Protein AF-B3VCC2-F1 (afdb_monomer)

InterPro domains:
  IPR005797 Cytochrome b/b6, N-terminal domain [PF00033] (3-149)
  IPR005797 Cytochrome b/b6, N-terminal domain [PS51002] (1-155)
  IPR005798 Cytochrome b/b6, C-terminal [PF00032] (206-227)
  IPR005798 Cytochrome b/b6, C-terminal [PS51003] (158-227)
  IPR016174 Di-haem cytochrome, transmembrane [SSF81342] (4-208)
  IPR027387 Cytochrome b/b6-like domain superfamily [G3DSA:1.20.810.10] (1-227)
  IPR036150 Cytochrome b/b6, C-terminal domain superfamily [SSF81648] (209-227)
  IPR048259 Cytochrome b/b6, N-terminal domain, eukaryotic/bacterial [cd00284] (2-152)

Solvent-accessible surface area (backbone atoms only — not comparable to full-atom values): 12668 Å² total; per-residue (Å²): 117,52,64,93,46,29,37,59,52,50,52,43,32,50,73,74,39,88,64,23,46,54,55,51,28,46,53,58,50,45,52,53,53,50,49,55,52,48,51,55,52,50,51,49,30,63,74,52,48,52,46,43,87,88,28,45,67,35,40,52,43,49,53,53,44,50,54,50,50,52,55,29,51,54,34,50,54,35,55,48,34,8,34,49,18,46,55,48,48,50,57,62,48,50,58,46,40,71,41,81,100,48,7,62,63,51,32,34,59,65,20,65,42,97,51,84,44,47,60,23,54,41,51,31,52,55,47,35,64,48,42,59,57,53,42,53,55,47,49,53,52,31,53,50,46,38,68,75,68,50,82,80,50,94,83,67,68,80,77,87,51,74,87,72,56,76,61,57,73,64,62,50,52,52,52,50,51,52,53,47,52,55,51,47,52,57,50,46,44,37,46,77,76,42,58,60,76,83,60,61,77,59,46,77,37,73,51,47,97,90,56,81,68,95,78,80,67,74,59,72,91,44,41,86,80,71,107

Organism: Thauera selenatis (NCBI:txid33058)

Radius of gyration: 20.71 Å; Cα contacts (8 Å, |Δi|>4): 203; chains: 1; bounding box: 45×49×60 Å

Secondary structure (DSSP, 8-state):
--HHHHHHHHHHHHHTSTTHHHHHHHHHHHHHHHHHHHHHHHHHHHHTTTTSTT-HHHHHHHHHHHHHHHHHHHHHHHTT-BHHHHHHHHHHHHHHHTSTTTHHHHHHHHHTSSSSSHHHHHHHHHHHHHHHHHHHHHHHHHHHHHHHH----TT-PPP-SGGG---IIIIIHHHHHHHHHHHHHHHHHHHHT-TTTTS-GGGGSBP-TT---TT----TTTHHHH-

Foldseek 3Di:
DFLVCQQVVLVCLCPPNDCSLLVVLCVLLVLVLVLVVLVVVVVVCVLQVCCDPPCVQLVVLSVVLVVLSVLLVLLVLLRNQFALNFVSCQVVLQVQLPDPPCSCVSSCVCCVHDGNGGVNNVVSVVSSVVSVVVSVVSVVVSVVSCVVRDDADNVRDDDPDPVVDDDCPPVVVVVVVVVVVVSVVVSVCCSPPNSCVQDDPRSNHHHDPVDRDPDRDDGPSCVVVVD

Sequence (227 aa):
RTSDLAFASVEHIMRDVNYGWLIRYMHANGASMFFIAVYIHMLRGLYYGSYKAPREVLWLLGCVIYLLMMATAFMGYVLPWGQMSFHGAVVITNLFGALPLVGESITTWLWGGFAVDNPTLNRFFSLHYLLPFMIAGVVILHIWALHVVGQNNPTGVDPKSKADTVPFTPYATVKDGFAMSVFLILFAFFVFYMPNALGHADNYIEANPLVTPSHIVPEWYFLPFYA

Structure (mmCIF, N/CA/C/O backbone):
data_AF-B3VCC2-F1
#
_entry.id   AF-B3VCC2-F1
#
loop_
_atom_site.group_PDB
_atom_site.id
_atom_site.type_symbol
_atom_site.label_atom_id
_atom_site.label_alt_id
_atom_site.label_comp_id
_atom_site.label_asym_id
_atom_site.label_entity_id
_atom_site.label_seq_id
_atom_site.pdbx_PDB_ins_code
_atom_site.Cartn_x
_atom_site.Cartn_y
_atom_site.Cartn_z
_atom_site.occupancy
_atom_site.B_iso_or_equiv
_atom_site.auth_seq_id
_atom_site.auth_comp_id
_atom_site.auth_asym_id
_atom_site.auth_atom_id
_atom_site.pdbx_PDB_model_num
ATOM 1 N N . ARG A 1 1 ? 20.521 -2.446 -7.379 1.00 56.09 1 ARG A N 1
ATOM 2 C CA . ARG A 1 1 ? 20.053 -3.307 -8.493 1.00 56.09 1 ARG A CA 1
ATOM 3 C C . ARG A 1 1 ? 20.055 -2.446 -9.747 1.00 56.09 1 ARG A C 1
ATOM 5 O O . ARG A 1 1 ? 19.717 -1.279 -9.599 1.00 56.09 1 ARG A O 1
ATOM 12 N N . THR A 1 2 ? 20.500 -2.964 -10.892 1.00 84.94 2 THR A N 1
ATOM 13 C CA . THR A 1 2 ? 20.447 -2.242 -12.175 1.00 84.94 2 THR A CA 1
ATOM 14 C C . THR A 1 2 ? 19.134 -2.539 -12.903 1.00 84.94 2 THR A C 1
ATOM 16 O O . THR A 1 2 ? 18.568 -3.614 -12.692 1.00 84.94 2 THR A O 1
ATOM 19 N N . SER A 1 3 ? 18.653 -1.615 -13.737 1.00 83.12 3 SER A N 1
ATOM 20 C CA . SER A 1 3 ? 17.485 -1.814 -14.614 1.00 83.12 3 SER A CA 1
ATOM 21 C C . SER A 1 3 ? 17.626 -3.065 -15.490 1.00 83.12 3 SER A C 1
ATOM 23 O O . SER A 1 3 ? 16.696 -3.863 -15.544 1.00 83.12 3 SER A O 1
ATOM 25 N N . ASP A 1 4 ? 18.819 -3.313 -16.043 1.00 88.56 4 ASP A N 1
ATOM 26 C CA . ASP A 1 4 ? 19.118 -4.467 -16.914 1.00 88.56 4 ASP A CA 1
ATOM 27 C C . ASP A 1 4 ? 18.951 -5.840 -16.239 1.00 88.56 4 ASP A C 1
ATOM 29 O O . ASP A 1 4 ? 18.824 -6.861 -16.907 1.00 88.56 4 ASP A O 1
ATOM 33 N N . LEU A 1 5 ? 18.992 -5.893 -14.903 1.00 95.50 5 LEU A N 1
ATOM 34 C CA . LEU A 1 5 ? 18.932 -7.144 -14.140 1.00 95.50 5 LEU A CA 1
ATOM 35 C C . LEU A 1 5 ? 17.645 -7.285 -13.328 1.00 95.50 5 LEU A C 1
ATOM 37 O O . LEU A 1 5 ? 17.408 -8.343 -12.747 1.00 95.50 5 LEU A O 1
ATOM 41 N N . ALA A 1 6 ? 16.832 -6.233 -13.228 1.00 97.38 6 ALA A N 1
ATOM 42 C CA . ALA A 1 6 ? 15.695 -6.206 -12.318 1.00 97.38 6 ALA A CA 1
ATOM 43 C C . ALA A 1 6 ? 14.670 -7.294 -12.659 1.00 97.38 6 ALA A C 1
ATOM 45 O O . ALA A 1 6 ? 14.404 -8.157 -11.815 1.00 97.38 6 ALA A O 1
ATOM 46 N N . PHE A 1 7 ? 14.197 -7.319 -13.905 1.00 98.00 7 PHE A N 1
ATOM 47 C CA . PHE A 1 7 ? 13.235 -8.309 -14.387 1.00 98.00 7 PHE A CA 1
ATOM 48 C C . PHE A 1 7 ? 13.792 -9.737 -14.298 1.00 98.00 7 PHE A C 1
ATOM 50 O O . PHE A 1 7 ? 13.200 -10.604 -13.652 1.00 98.00 7 PHE A O 1
ATOM 57 N N . ALA A 1 8 ? 14.997 -9.959 -14.834 1.00 98.19 8 ALA A N 1
ATOM 58 C CA . ALA A 1 8 ? 15.674 -11.255 -14.781 1.00 98.19 8 ALA A CA 1
ATOM 59 C C . ALA A 1 8 ? 15.870 -11.764 -13.340 1.00 98.19 8 ALA A C 1
ATOM 61 O O . ALA A 1 8 ? 15.713 -12.953 -13.073 1.00 98.19 8 ALA A O 1
ATOM 62 N N . SER A 1 9 ? 16.149 -10.875 -12.378 1.00 98.25 9 SER A N 1
ATOM 63 C CA . SER A 1 9 ? 16.288 -11.257 -10.966 1.00 98.25 9 SER A CA 1
ATOM 64 C C . SER A 1 9 ? 14.972 -11.726 -10.337 1.00 98.25 9 SER A C 1
ATOM 66 O O . SER A 1 9 ? 14.988 -12.570 -9.440 1.00 98.25 9 SER A O 1
ATOM 68 N N . VAL A 1 10 ? 13.827 -11.211 -10.797 1.00 98.50 10 VAL A N 1
ATOM 69 C CA . VAL A 1 10 ? 12.507 -11.681 -10.355 1.00 98.50 10 VAL A CA 1
ATOM 70 C C . VAL A 1 10 ? 12.199 -13.054 -10.950 1.00 98.50 10 VAL A C 1
ATOM 72 O O . VAL A 1 10 ? 11.700 -13.921 -10.234 1.00 98.50 10 VAL A O 1
ATOM 75 N N . GLU A 1 11 ? 12.562 -13.298 -12.209 1.00 98.44 11 GLU A N 1
ATOM 76 C CA . GLU A 1 11 ? 12.432 -14.626 -12.821 1.00 98.44 11 GLU A CA 1
ATOM 77 C C . GLU A 1 11 ? 13.373 -15.660 -12.181 1.00 98.44 11 GLU A C 1
ATOM 79 O O . GLU A 1 11 ? 12.969 -16.801 -11.962 1.00 98.44 11 GLU A O 1
ATOM 84 N N . HIS A 1 12 ? 14.577 -15.253 -11.771 1.00 98.56 12 HIS A N 1
ATOM 85 C CA . HIS A 1 12 ? 15.468 -16.082 -10.954 1.00 98.56 12 HIS A CA 1
ATOM 86 C C . HIS A 1 12 ? 14.815 -16.473 -9.616 1.00 98.56 12 HIS A C 1
ATOM 88 O O . HIS A 1 12 ? 14.835 -17.642 -9.234 1.00 98.56 12 HIS A O 1
ATOM 94 N N . ILE A 1 13 ? 14.155 -15.531 -8.923 1.00 98.69 13 ILE A N 1
ATOM 95 C CA . ILE A 1 13 ? 13.370 -15.849 -7.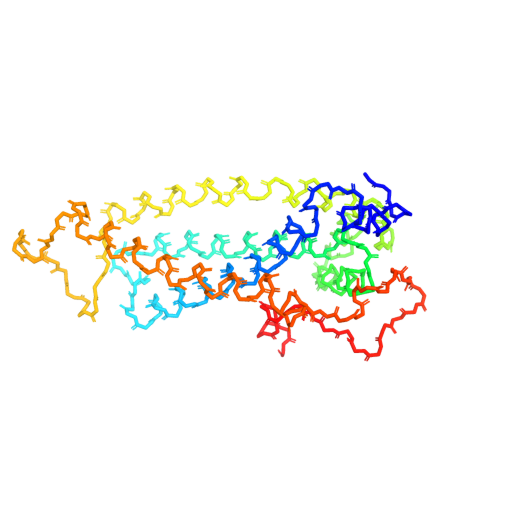715 1.00 98.69 13 ILE A CA 1
ATOM 96 C C . ILE A 1 13 ? 12.279 -16.876 -8.035 1.00 98.69 13 ILE A C 1
ATOM 98 O O . ILE A 1 13 ? 12.080 -17.816 -7.274 1.00 98.69 13 ILE A O 1
ATOM 102 N N . MET A 1 14 ? 11.575 -16.724 -9.154 1.00 98.62 14 MET A N 1
ATOM 103 C CA . MET A 1 14 ? 10.494 -17.637 -9.528 1.00 98.62 14 MET A CA 1
ATOM 104 C C . MET A 1 14 ? 10.958 -19.070 -9.798 1.00 98.62 14 MET A C 1
ATOM 106 O O . MET A 1 14 ? 10.195 -20.002 -9.540 1.00 98.62 14 MET A O 1
ATOM 110 N N . ARG A 1 15 ? 12.163 -19.245 -10.348 1.00 98.56 15 ARG A N 1
ATOM 111 C CA . ARG A 1 15 ? 12.597 -20.507 -10.969 1.00 98.56 15 ARG A CA 1
ATOM 112 C C . ARG A 1 15 ? 13.686 -21.231 -10.189 1.00 98.56 15 ARG A C 1
ATOM 114 O O . ARG A 1 15 ? 13.655 -22.456 -10.125 1.00 98.56 15 ARG A O 1
ATOM 121 N N . ASP A 1 16 ? 14.592 -20.484 -9.568 1.00 98.56 16 ASP A N 1
ATOM 122 C CA . ASP A 1 16 ? 15.846 -21.034 -9.048 1.00 98.56 16 ASP A CA 1
ATOM 123 C C . ASP A 1 16 ? 15.940 -20.951 -7.518 1.00 98.56 16 ASP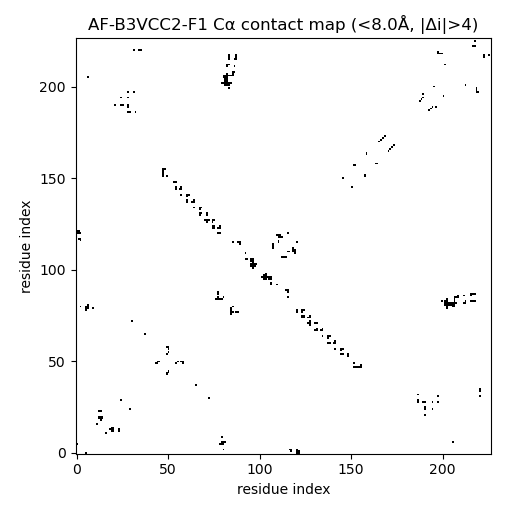 A C 1
ATOM 125 O O . ASP A 1 16 ? 16.646 -21.736 -6.884 1.00 98.56 16 ASP A O 1
ATOM 129 N N . VAL A 1 17 ? 15.220 -20.014 -6.892 1.00 98.62 17 VAL A N 1
ATOM 130 C CA . VAL A 1 17 ? 15.182 -19.886 -5.429 1.00 98.62 17 VAL A CA 1
ATOM 131 C C . VAL A 1 17 ? 14.195 -20.895 -4.841 1.00 98.62 17 VAL A C 1
ATOM 133 O O . VAL A 1 17 ? 13.038 -20.976 -5.256 1.00 98.62 17 VAL A O 1
ATOM 136 N N . ASN A 1 18 ? 14.621 -21.628 -3.808 1.00 98.62 18 ASN A N 1
ATOM 137 C CA . ASN A 1 18 ? 13.766 -22.567 -3.076 1.00 98.62 18 ASN A CA 1
ATOM 138 C C . ASN A 1 18 ? 12.496 -21.869 -2.567 1.00 98.62 18 ASN A C 1
ATOM 140 O O . ASN A 1 18 ? 12.578 -20.938 -1.767 1.00 98.62 18 ASN A O 1
ATOM 144 N N . TYR A 1 19 ? 11.327 -22.329 -3.023 1.00 98.38 19 TYR A N 1
ATOM 145 C CA . TYR A 1 19 ? 10.025 -21.706 -2.742 1.00 98.38 19 TYR A CA 1
ATOM 146 C C . TYR A 1 19 ? 9.932 -20.220 -3.132 1.00 98.38 19 TYR A C 1
ATOM 148 O O . TYR A 1 19 ? 9.073 -19.495 -2.631 1.00 98.38 19 TYR A O 1
ATOM 156 N N . GLY A 1 20 ? 10.778 -19.740 -4.045 1.00 98.75 20 GLY A N 1
ATOM 157 C CA . GLY A 1 20 ? 10.771 -18.336 -4.441 1.00 98.75 20 GLY A CA 1
ATOM 158 C C . GLY A 1 20 ? 9.483 -17.927 -5.162 1.00 98.75 20 GLY A C 1
ATOM 159 O O . GLY A 1 20 ? 8.985 -16.825 -4.927 1.00 98.75 20 GLY A O 1
ATOM 160 N N . TRP A 1 21 ? 8.853 -18.843 -5.911 1.00 98.56 21 TRP A N 1
ATOM 161 C CA . TRP A 1 21 ? 7.499 -18.647 -6.446 1.00 98.56 21 TRP A CA 1
ATOM 162 C C . TRP A 1 21 ? 6.472 -18.352 -5.345 1.00 98.56 21 TRP A C 1
ATOM 164 O O . TRP A 1 21 ? 5.644 -17.454 -5.495 1.00 98.56 21 TRP A O 1
ATOM 174 N N . LEU A 1 22 ? 6.556 -19.061 -4.215 1.00 98.69 22 LEU A N 1
ATOM 175 C CA . LEU A 1 22 ? 5.640 -18.895 -3.091 1.00 98.69 22 LEU A CA 1
ATOM 176 C C . LEU A 1 22 ? 5.870 -17.537 -2.435 1.00 98.69 22 LEU A C 1
ATOM 178 O O . LEU A 1 22 ? 4.917 -16.796 -2.223 1.00 98.69 22 LEU A O 1
ATOM 182 N N . ILE A 1 23 ? 7.130 -17.171 -2.186 1.00 98.56 23 ILE A N 1
ATOM 183 C CA . ILE A 1 23 ? 7.492 -15.873 -1.602 1.00 98.56 23 ILE A CA 1
ATOM 184 C C . ILE A 1 23 ? 6.992 -14.726 -2.489 1.00 98.56 23 ILE A C 1
ATOM 186 O O . ILE A 1 23 ? 6.348 -13.802 -1.989 1.00 98.56 23 ILE A O 1
ATOM 190 N N . ARG A 1 24 ? 7.234 -14.788 -3.807 1.00 98.69 24 ARG A N 1
ATOM 191 C CA . ARG A 1 24 ? 6.793 -13.743 -4.742 1.00 98.69 24 ARG A CA 1
ATOM 192 C C . ARG A 1 24 ? 5.271 -13.641 -4.786 1.00 98.69 24 ARG A C 1
ATOM 194 O O . ARG A 1 24 ? 4.744 -12.534 -4.684 1.00 98.69 24 ARG A O 1
ATOM 201 N N . TYR A 1 25 ? 4.556 -14.761 -4.906 1.00 98.81 25 TYR A N 1
ATOM 202 C CA . TYR A 1 25 ? 3.094 -14.730 -4.966 1.00 98.81 25 TYR A CA 1
ATOM 203 C C . TYR A 1 25 ? 2.449 -14.341 -3.641 1.00 98.81 25 TYR A C 1
ATOM 205 O O . TYR A 1 25 ? 1.458 -13.612 -3.667 1.00 98.81 25 TYR A O 1
ATOM 213 N N . MET A 1 26 ? 3.022 -14.733 -2.501 1.00 98.81 26 MET A N 1
ATOM 214 C CA . MET A 1 26 ? 2.596 -14.231 -1.195 1.00 98.81 26 MET A CA 1
ATOM 215 C C . MET A 1 26 ? 2.787 -12.719 -1.094 1.00 98.81 26 MET A C 1
ATOM 217 O O . MET A 1 26 ? 1.899 -12.037 -0.596 1.00 98.81 26 MET A O 1
ATOM 221 N N . HIS A 1 27 ? 3.903 -12.178 -1.586 1.00 98.88 27 HIS A N 1
ATOM 222 C CA . HIS A 1 27 ? 4.164 -10.740 -1.530 1.00 98.88 27 HIS A CA 1
ATOM 223 C C . HIS A 1 27 ? 3.206 -9.944 -2.433 1.00 98.88 27 HIS A C 1
ATOM 225 O O . HIS A 1 27 ? 2.568 -8.997 -1.978 1.00 98.88 27 HIS A O 1
ATOM 231 N N . ALA A 1 28 ? 3.037 -10.369 -3.689 1.00 98.62 28 ALA A N 1
ATOM 232 C CA . ALA A 1 28 ? 2.173 -9.692 -4.657 1.00 98.62 28 ALA A CA 1
ATOM 233 C C . ALA A 1 28 ? 0.681 -9.772 -4.279 1.00 98.62 28 ALA A C 1
ATOM 235 O O . ALA A 1 28 ? -0.006 -8.752 -4.202 1.00 98.62 28 ALA A O 1
ATOM 236 N N . ASN A 1 29 ? 0.173 -10.973 -3.976 1.00 98.75 29 ASN A N 1
ATOM 237 C CA . ASN A 1 29 ? -1.219 -11.129 -3.540 1.00 98.75 29 ASN A CA 1
ATOM 238 C C . ASN A 1 29 ? -1.432 -10.556 -2.133 1.00 98.75 29 ASN A C 1
ATOM 240 O O . ASN A 1 29 ? -2.517 -10.066 -1.831 1.00 98.75 29 ASN A O 1
ATOM 244 N N . GLY A 1 30 ? -0.396 -10.554 -1.290 1.00 98.75 30 GLY A N 1
ATOM 245 C CA . GLY A 1 30 ? -0.415 -9.932 0.031 1.00 98.75 30 GLY A CA 1
ATOM 246 C C . GLY A 1 30 ? -0.669 -8.431 -0.043 1.00 98.75 30 GLY A C 1
ATOM 247 O O . GLY A 1 30 ? -1.484 -7.929 0.726 1.00 98.75 30 GLY A O 1
ATOM 248 N N . ALA A 1 31 ? -0.071 -7.728 -1.012 1.00 98.75 31 ALA A N 1
ATOM 249 C CA . ALA A 1 31 ? -0.374 -6.318 -1.262 1.00 98.75 31 ALA A CA 1
ATOM 250 C C . ALA A 1 31 ? -1.863 -6.110 -1.591 1.00 98.75 31 ALA A C 1
ATOM 252 O O . ALA A 1 31 ? -2.519 -5.272 -0.975 1.00 98.75 31 ALA A O 1
ATOM 253 N N . SER A 1 32 ? -2.434 -6.937 -2.475 1.00 98.62 32 SER A N 1
ATOM 254 C CA . SER A 1 32 ? -3.872 -6.883 -2.776 1.00 98.62 32 SER A CA 1
ATOM 255 C C . SER A 1 32 ? -4.732 -7.137 -1.533 1.00 98.62 32 SER A C 1
ATOM 257 O O . SER A 1 32 ? -5.638 -6.363 -1.233 1.00 98.62 32 SER A O 1
ATOM 259 N N . MET A 1 33 ? -4.425 -8.178 -0.758 1.00 98.50 33 MET A N 1
ATOM 260 C CA . MET A 1 33 ? -5.141 -8.474 0.487 1.00 98.50 33 MET A CA 1
ATOM 261 C C . MET A 1 33 ? -5.039 -7.328 1.504 1.00 98.50 33 MET A C 1
ATOM 263 O O . MET A 1 33 ? -6.010 -7.042 2.207 1.00 98.50 33 MET A O 1
ATOM 267 N N . PHE A 1 34 ? -3.904 -6.624 1.545 1.00 98.50 34 PHE A N 1
ATOM 268 C CA . PHE A 1 34 ? -3.711 -5.455 2.400 1.00 98.50 34 PHE A CA 1
ATOM 269 C C . PHE A 1 34 ? -4.662 -4.311 2.007 1.00 98.50 34 PHE A C 1
ATOM 271 O O . PHE A 1 34 ? -5.322 -3.735 2.876 1.00 98.50 34 PHE A O 1
ATOM 278 N N . PHE A 1 35 ? -4.819 -4.028 0.709 1.00 98.75 35 PHE A N 1
ATOM 279 C CA . PHE A 1 35 ? -5.763 -3.006 0.247 1.00 98.75 35 PHE A CA 1
ATOM 280 C C . PHE A 1 35 ? -7.232 -3.412 0.411 1.00 98.75 35 PHE A C 1
ATOM 282 O O . PHE A 1 35 ? -8.051 -2.580 0.797 1.00 98.75 35 PHE A O 1
ATOM 289 N N . ILE A 1 36 ? -7.582 -4.690 0.223 1.00 98.50 36 ILE A N 1
ATOM 290 C CA . ILE A 1 36 ? -8.934 -5.182 0.551 1.00 98.50 36 ILE A CA 1
ATOM 291 C C . ILE A 1 36 ? -9.242 -4.904 2.028 1.00 98.50 36 ILE A C 1
ATOM 293 O O . ILE A 1 36 ? -10.285 -4.332 2.356 1.00 98.50 36 ILE A O 1
ATOM 297 N N . ALA A 1 37 ? -8.317 -5.266 2.921 1.00 98.56 37 ALA A N 1
ATOM 298 C CA . ALA A 1 37 ? -8.488 -5.070 4.354 1.00 98.56 37 ALA A CA 1
ATOM 299 C C . ALA A 1 37 ? -8.624 -3.585 4.723 1.00 98.56 37 ALA A C 1
ATOM 301 O O . ALA A 1 37 ? -9.526 -3.236 5.489 1.00 98.56 37 ALA A O 1
ATOM 302 N N . VAL A 1 38 ? -7.784 -2.699 4.169 1.00 98.75 38 VAL A N 1
ATOM 303 C CA . VAL A 1 38 ? -7.841 -1.264 4.497 1.00 98.75 38 VAL A CA 1
ATOM 304 C C . VAL A 1 38 ? -9.104 -0.600 3.957 1.00 98.75 38 VAL A C 1
ATOM 306 O O . VAL A 1 38 ? -9.694 0.212 4.665 1.00 98.75 38 VAL A O 1
ATOM 309 N N . TYR A 1 39 ? -9.602 -0.986 2.779 1.00 98.75 39 TYR A N 1
ATOM 310 C CA . TYR A 1 39 ? -10.865 -0.451 2.268 1.00 98.75 39 TYR A CA 1
ATOM 311 C C . TYR A 1 39 ? -12.053 -0.847 3.125 1.00 98.75 39 TYR A C 1
ATOM 313 O O . TYR A 1 39 ? -12.844 0.017 3.503 1.00 98.75 39 TYR A O 1
ATOM 321 N N . ILE A 1 40 ? -12.151 -2.121 3.512 1.00 98.62 40 ILE A N 1
ATOM 322 C CA . ILE A 1 40 ? -13.189 -2.569 4.446 1.00 98.62 40 ILE A CA 1
ATOM 323 C C . ILE A 1 40 ? -13.049 -1.823 5.781 1.00 98.62 40 ILE A C 1
ATOM 325 O O . ILE A 1 40 ? -14.042 -1.364 6.347 1.00 98.62 40 ILE A O 1
ATOM 329 N N . HIS A 1 41 ? -11.821 -1.650 6.275 1.00 98.75 41 HIS A N 1
ATOM 330 C CA . HIS A 1 41 ? -11.549 -0.944 7.525 1.00 98.75 41 HIS A CA 1
ATOM 331 C C . HIS A 1 41 ? -11.973 0.534 7.478 1.00 98.75 41 HIS A C 1
ATOM 333 O O . HIS A 1 41 ? -12.639 1.014 8.400 1.00 98.75 41 HIS A O 1
ATOM 339 N N . MET A 1 42 ? -11.643 1.243 6.397 1.00 98.69 42 MET A N 1
ATOM 340 C CA . MET A 1 42 ? -12.017 2.641 6.178 1.00 98.69 42 MET A CA 1
ATOM 341 C C . MET A 1 42 ? -13.529 2.797 6.012 1.00 98.69 42 MET A C 1
ATOM 343 O O . MET A 1 42 ? -14.125 3.639 6.680 1.00 98.69 42 MET A O 1
ATOM 347 N N . LEU A 1 43 ? -14.170 1.955 5.194 1.00 98.62 43 LEU A N 1
ATOM 348 C CA . LEU A 1 43 ? -15.623 1.968 4.997 1.00 98.62 43 LEU A CA 1
ATOM 349 C C . LEU A 1 43 ? -16.371 1.685 6.303 1.00 98.62 43 LEU A C 1
ATOM 351 O O . LEU A 1 43 ? -17.346 2.367 6.611 1.00 98.62 43 LEU A O 1
ATOM 355 N N . ARG A 1 44 ? -15.874 0.753 7.127 1.00 98.69 44 ARG A N 1
ATOM 356 C CA . ARG A 1 44 ? -16.382 0.536 8.489 1.00 98.69 44 ARG A CA 1
ATOM 357 C C . ARG A 1 44 ? -16.278 1.815 9.318 1.00 98.69 44 ARG A C 1
ATOM 359 O O . ARG A 1 44 ? -17.212 2.153 10.043 1.00 98.69 44 ARG A O 1
ATOM 366 N N . GLY A 1 45 ? -15.138 2.502 9.254 1.00 98.38 45 GLY A N 1
ATOM 367 C CA . GLY A 1 45 ? -14.907 3.757 9.967 1.00 98.38 45 GLY A CA 1
ATOM 368 C C . GLY A 1 45 ? -15.885 4.858 9.555 1.00 98.38 45 GLY A C 1
ATOM 369 O O . GLY A 1 45 ? -16.459 5.511 10.426 1.00 98.38 45 GLY A O 1
ATOM 370 N N . LEU A 1 46 ? -16.121 5.001 8.250 1.00 98.44 46 LEU A N 1
ATOM 371 C CA . LEU A 1 46 ? -17.084 5.944 7.682 1.00 98.44 46 LEU A CA 1
ATOM 372 C C . LEU A 1 46 ? -18.519 5.609 8.103 1.00 98.44 46 LEU A C 1
ATOM 374 O O . LEU A 1 46 ? -19.233 6.483 8.586 1.00 98.44 46 LEU A O 1
ATOM 378 N N . TYR A 1 47 ? -18.919 4.341 7.986 1.00 98.56 47 TYR A N 1
ATOM 379 C CA . TYR A 1 47 ? -20.283 3.899 8.275 1.00 98.56 47 TYR A CA 1
ATOM 380 C C . TYR A 1 47 ? -20.666 4.087 9.749 1.00 98.56 47 TYR A C 1
ATOM 382 O O . TYR A 1 47 ? -21.718 4.644 10.051 1.00 98.56 47 TYR A O 1
ATOM 390 N N . TYR A 1 48 ? -19.798 3.678 10.681 1.00 98.50 48 TYR A N 1
ATOM 391 C CA . TYR A 1 48 ? -20.075 3.775 12.122 1.00 98.50 48 TYR A CA 1
ATOM 392 C C . TYR A 1 48 ? -19.635 5.103 12.753 1.00 98.50 48 TYR A C 1
ATOM 394 O O . TYR A 1 48 ? -19.680 5.249 13.973 1.00 98.50 48 TYR A O 1
ATOM 402 N N . GLY A 1 49 ? -19.179 6.076 11.957 1.00 98.19 49 GLY A N 1
ATOM 403 C CA . GLY A 1 49 ? -18.741 7.375 12.468 1.00 98.19 49 GLY A CA 1
ATOM 404 C C . GLY A 1 49 ? -17.519 7.302 13.388 1.00 98.19 49 GLY A C 1
ATOM 405 O O . GLY A 1 49 ? -17.358 8.160 14.250 1.00 98.19 49 GLY A O 1
ATOM 406 N N . SER A 1 50 ? -16.642 6.309 13.214 1.00 98.06 50 SER A N 1
ATOM 407 C CA . SER A 1 50 ? -15.456 6.101 14.066 1.00 98.06 50 SER A CA 1
ATOM 408 C C . SER A 1 50 ? -14.376 7.180 13.910 1.00 98.06 50 SER A C 1
ATOM 410 O O . SER A 1 50 ? -13.368 7.121 14.604 1.00 98.06 50 SER A O 1
ATOM 412 N N . TYR A 1 51 ? -14.581 8.140 13.007 1.00 97.75 51 TYR A N 1
ATOM 413 C CA . TYR A 1 51 ? -13.747 9.327 12.808 1.00 97.75 51 TYR A CA 1
ATOM 414 C C . TYR A 1 51 ? -14.234 10.555 13.592 1.00 97.75 51 TYR A C 1
ATOM 416 O O . TYR A 1 51 ? -13.530 11.561 13.649 1.00 97.75 51 TYR A O 1
ATOM 424 N N . LYS A 1 52 ? -15.451 10.508 14.151 1.00 97.62 52 LYS A N 1
ATOM 425 C CA . LYS A 1 52 ? -16.032 11.612 14.924 1.00 97.62 52 LYS A CA 1
ATOM 426 C C . LYS A 1 52 ? -15.340 11.751 16.279 1.00 97.62 52 LYS A C 1
ATOM 428 O O . LYS A 1 52 ? -14.693 10.812 16.750 1.00 97.62 52 LYS A O 1
ATOM 433 N N . ALA A 1 53 ? -15.544 12.902 16.919 1.00 96.94 53 ALA A N 1
ATOM 434 C CA . ALA A 1 53 ? -15.073 13.166 18.273 1.00 96.94 53 ALA A CA 1
ATOM 435 C C . ALA A 1 53 ? -15.373 11.992 19.225 1.00 96.94 53 ALA A C 1
ATOM 437 O O . ALA A 1 53 ? -16.482 11.449 19.179 1.00 96.94 53 ALA A O 1
ATOM 438 N N . PRO A 1 54 ? -14.416 11.578 20.077 1.00 96.75 54 PRO A N 1
ATOM 439 C CA . PRO A 1 54 ? -13.068 12.138 20.275 1.00 96.75 54 PRO A CA 1
ATOM 440 C C . PRO A 1 54 ? -11.958 11.425 19.460 1.00 96.75 54 PRO A C 1
ATOM 442 O O . PRO A 1 54 ? -10.818 11.328 19.911 1.00 96.75 54 PRO A O 1
ATOM 445 N N . ARG A 1 55 ? -12.276 10.821 18.304 1.00 98.25 55 ARG A N 1
ATOM 446 C CA . ARG A 1 55 ? -11.395 9.893 17.559 1.00 98.25 55 ARG A CA 1
ATOM 447 C C . ARG A 1 55 ? -10.740 10.512 16.317 1.00 98.25 55 ARG A C 1
ATOM 449 O O . ARG A 1 55 ? -10.283 9.793 15.430 1.00 98.25 55 ARG A O 1
ATOM 456 N N . GLU A 1 56 ? -10.650 11.833 16.241 1.00 98.38 56 GLU A N 1
ATOM 457 C CA . GLU A 1 56 ? -10.112 12.554 15.083 1.00 98.38 56 GLU A CA 1
ATOM 458 C C . GLU A 1 56 ? -8.635 12.218 14.848 1.00 98.38 56 GLU A C 1
ATOM 460 O O . GLU A 1 56 ? -8.234 11.921 13.724 1.00 98.38 56 GLU A O 1
ATOM 465 N N . VAL A 1 57 ? -7.827 12.191 15.915 1.00 98.19 57 VAL A N 1
ATOM 466 C CA . VAL A 1 57 ? -6.397 11.835 15.835 1.00 98.19 57 VAL A CA 1
ATOM 467 C C . VAL A 1 57 ? -6.220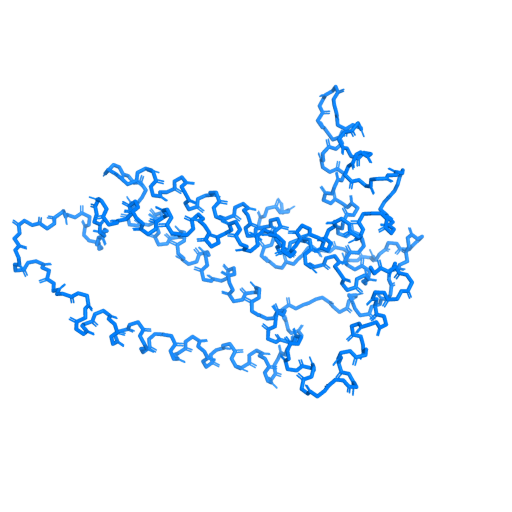 10.407 15.322 1.00 98.19 57 VAL A C 1
ATOM 469 O O . VAL A 1 57 ? -5.353 10.154 14.486 1.00 98.19 57 VAL A O 1
ATOM 472 N N . LEU A 1 58 ? -7.071 9.480 15.771 1.00 97.62 58 LEU A N 1
ATOM 473 C CA . LEU A 1 58 ? -7.064 8.098 15.298 1.00 97.62 58 LEU A CA 1
ATOM 474 C C . LEU A 1 58 ? -7.314 8.042 13.784 1.00 97.62 58 LEU A C 1
ATOM 476 O O . LEU A 1 58 ? -6.569 7.379 13.062 1.00 97.62 58 LEU A O 1
ATOM 480 N N . TRP A 1 59 ? -8.317 8.777 13.297 1.00 98.62 59 TRP A N 1
ATOM 481 C CA . TRP A 1 59 ? -8.631 8.852 11.871 1.00 98.62 59 TRP A CA 1
ATOM 482 C C . TRP A 1 59 ? -7.493 9.465 11.048 1.00 98.62 59 TRP A C 1
ATOM 484 O O . TRP A 1 59 ? -7.091 8.884 10.042 1.00 98.62 59 TRP A O 1
ATOM 494 N N . LEU A 1 60 ? -6.916 10.582 11.500 1.00 98.62 60 LEU A N 1
ATOM 495 C CA . LEU A 1 60 ? -5.804 11.246 10.812 1.00 98.62 60 LEU A CA 1
ATOM 496 C C . LEU A 1 60 ? -4.565 10.345 10.714 1.00 98.62 60 LEU A C 1
ATOM 498 O O . LEU A 1 60 ? -3.959 10.258 9.647 1.00 98.62 60 LEU A O 1
ATOM 502 N N . LEU A 1 61 ? -4.223 9.615 11.782 1.00 98.62 61 LEU A N 1
ATOM 503 C CA . LEU A 1 61 ? -3.157 8.607 11.738 1.00 98.62 61 LEU A CA 1
ATOM 504 C C . LEU A 1 61 ? -3.480 7.487 10.739 1.00 98.62 61 LEU A C 1
ATOM 506 O O . LEU A 1 61 ? -2.594 7.045 10.012 1.00 98.62 61 LEU A O 1
ATOM 510 N N . GLY A 1 62 ? -4.747 7.070 10.652 1.00 98.69 62 GLY A N 1
ATOM 511 C CA . GLY A 1 62 ? -5.216 6.121 9.639 1.00 98.69 62 GLY A CA 1
ATOM 512 C C . GLY A 1 62 ? -5.025 6.635 8.206 1.00 98.69 62 GLY A C 1
ATOM 513 O O . GLY A 1 62 ? -4.534 5.899 7.353 1.00 98.69 62 GLY A O 1
ATOM 514 N N . CYS A 1 63 ? -5.328 7.909 7.943 1.00 98.69 63 CYS A N 1
ATOM 515 C CA . CYS A 1 63 ? -5.074 8.541 6.644 1.00 98.69 63 CYS A CA 1
ATOM 516 C C . CYS A 1 63 ? -3.577 8.590 6.302 1.00 98.69 63 CYS A C 1
ATOM 518 O O . CYS A 1 63 ? -3.203 8.321 5.162 1.00 98.69 63 CYS A O 1
ATOM 520 N N . VAL A 1 64 ? -2.709 8.883 7.278 1.00 98.75 64 VAL A N 1
ATOM 521 C CA . VAL A 1 64 ? -1.249 8.848 7.077 1.00 98.75 64 VAL A CA 1
ATOM 522 C C . VAL A 1 64 ? -0.777 7.432 6.740 1.00 98.75 64 VAL A C 1
ATOM 524 O O . VAL A 1 64 ? -0.017 7.261 5.788 1.00 98.75 64 VAL A O 1
ATOM 527 N N . ILE A 1 65 ? -1.257 6.411 7.461 1.00 98.88 65 ILE A N 1
ATOM 528 C CA . ILE A 1 65 ? -0.966 5.001 7.147 1.00 98.88 65 ILE A CA 1
ATOM 529 C C . ILE A 1 65 ? -1.401 4.676 5.719 1.00 98.88 65 ILE A C 1
ATOM 531 O O . ILE A 1 65 ? -0.626 4.087 4.971 1.00 98.88 65 ILE A O 1
ATOM 535 N N . TYR A 1 66 ? -2.602 5.096 5.320 1.00 98.81 66 TYR A N 1
ATOM 536 C CA . TYR A 1 66 ? -3.121 4.847 3.979 1.00 98.81 66 TYR A CA 1
ATOM 537 C C . TYR A 1 66 ? -2.227 5.456 2.886 1.00 98.81 66 TYR A C 1
ATOM 539 O O . TYR A 1 66 ? -1.853 4.761 1.944 1.00 98.81 66 TYR A O 1
ATOM 547 N N . LEU A 1 67 ? -1.788 6.710 3.045 1.00 98.56 67 LEU A N 1
ATOM 548 C CA . LEU A 1 67 ? -0.857 7.346 2.104 1.00 98.56 67 LEU A CA 1
ATOM 549 C C . LEU A 1 67 ? 0.496 6.620 2.042 1.00 98.56 67 LEU A C 1
ATOM 551 O O . LEU A 1 67 ? 1.036 6.411 0.955 1.00 98.56 67 LEU A O 1
ATOM 555 N N . LEU A 1 68 ? 1.028 6.188 3.191 1.00 98.75 68 LEU A N 1
ATOM 556 C CA . LEU A 1 68 ? 2.259 5.396 3.238 1.00 98.75 68 LEU A CA 1
ATOM 557 C C . LEU A 1 68 ? 2.087 4.037 2.546 1.00 98.75 68 LEU A C 1
ATOM 559 O O . LEU A 1 68 ? 2.995 3.605 1.835 1.00 98.75 68 LEU A O 1
ATOM 563 N N . MET A 1 69 ? 0.936 3.375 2.709 1.00 98.81 69 MET A N 1
ATOM 564 C CA . MET A 1 69 ? 0.613 2.125 2.015 1.00 98.81 69 MET A CA 1
ATOM 565 C C . MET A 1 69 ? 0.575 2.322 0.498 1.00 98.81 69 MET A C 1
ATOM 567 O O . MET A 1 69 ? 1.204 1.545 -0.217 1.00 98.81 69 MET A O 1
ATOM 571 N N . MET A 1 70 ? -0.099 3.371 0.007 1.00 98.62 70 MET A N 1
ATOM 572 C CA . MET A 1 70 ? -0.144 3.697 -1.425 1.00 98.62 70 MET A CA 1
ATOM 573 C C . MET A 1 70 ? 1.261 3.932 -1.989 1.00 98.62 70 MET A C 1
ATOM 575 O O . MET A 1 70 ? 1.638 3.304 -2.977 1.00 98.62 70 MET A O 1
ATOM 579 N N . ALA A 1 71 ? 2.070 4.768 -1.330 1.00 98.31 71 ALA A N 1
ATOM 580 C CA . ALA A 1 71 ? 3.442 5.037 -1.759 1.00 98.31 71 ALA A CA 1
ATOM 581 C C . ALA A 1 71 ? 4.308 3.765 -1.765 1.00 98.31 71 ALA A C 1
ATOM 583 O O . ALA A 1 71 ? 5.042 3.510 -2.720 1.00 98.31 71 ALA A O 1
ATOM 584 N N . THR A 1 72 ? 4.197 2.943 -0.717 1.00 98.81 72 THR A N 1
ATOM 585 C CA . THR A 1 72 ? 4.934 1.678 -0.597 1.00 98.81 72 THR A CA 1
ATOM 586 C C . THR A 1 72 ? 4.552 0.716 -1.714 1.00 98.81 72 THR A C 1
ATOM 588 O O . THR A 1 72 ? 5.440 0.182 -2.374 1.00 98.81 72 THR A O 1
ATOM 591 N N . ALA A 1 73 ? 3.257 0.506 -1.951 1.00 98.69 73 ALA A N 1
ATOM 592 C CA . ALA A 1 73 ? 2.773 -0.423 -2.963 1.00 98.69 73 ALA A CA 1
ATOM 593 C C . ALA A 1 73 ? 3.169 0.011 -4.375 1.00 98.69 73 ALA A C 1
ATOM 595 O O . ALA A 1 73 ? 3.716 -0.800 -5.115 1.00 98.69 73 ALA A O 1
ATOM 596 N N . PHE A 1 74 ? 3.010 1.299 -4.697 1.00 98.50 74 PHE A N 1
ATOM 597 C CA . PHE A 1 74 ? 3.457 1.859 -5.970 1.00 98.50 74 PHE A CA 1
ATOM 598 C C . PHE A 1 74 ? 4.949 1.603 -6.206 1.00 98.50 74 PHE A C 1
ATOM 600 O O . PHE A 1 74 ? 5.319 0.995 -7.206 1.00 98.50 74 PHE A O 1
ATOM 607 N N . MET A 1 75 ? 5.821 1.997 -5.270 1.00 98.44 75 MET A N 1
ATOM 608 C CA . MET A 1 75 ? 7.264 1.799 -5.449 1.00 98.44 75 MET A CA 1
ATOM 609 C C . MET A 1 75 ? 7.638 0.318 -5.540 1.00 98.44 75 MET A C 1
ATOM 611 O O . MET A 1 75 ? 8.538 -0.025 -6.300 1.00 98.44 75 MET A O 1
ATOM 615 N N . GLY A 1 76 ? 6.932 -0.555 -4.815 1.00 98.44 76 GLY A N 1
ATOM 616 C CA . GLY A 1 76 ? 7.095 -2.006 -4.901 1.00 98.44 76 GLY A CA 1
ATOM 617 C C . GLY A 1 76 ? 6.712 -2.562 -6.268 1.00 98.44 76 GLY A C 1
ATOM 618 O O . GLY A 1 76 ? 7.438 -3.385 -6.824 1.00 98.44 76 GLY A O 1
ATOM 619 N N . TYR A 1 77 ? 5.617 -2.063 -6.842 1.00 98.44 77 TYR A N 1
ATOM 620 C CA . TYR A 1 77 ? 5.143 -2.456 -8.165 1.00 98.44 77 TYR A CA 1
ATOM 621 C C . TYR A 1 77 ? 6.080 -2.020 -9.292 1.00 98.44 77 TYR A C 1
ATOM 623 O O . TYR A 1 77 ? 6.088 -2.646 -10.346 1.00 98.44 77 TYR A O 1
ATOM 631 N N . VAL A 1 78 ? 6.928 -1.010 -9.075 1.00 98.38 78 VAL A N 1
ATOM 632 C CA . VAL A 1 78 ? 7.960 -0.600 -10.042 1.00 98.38 78 VAL A CA 1
ATOM 633 C C . VAL A 1 78 ? 9.143 -1.583 -10.084 1.00 98.38 78 VAL A C 1
ATOM 635 O O . VAL A 1 78 ? 9.786 -1.730 -11.121 1.00 98.38 78 VAL A O 1
ATOM 638 N N . LEU A 1 79 ? 9.429 -2.299 -8.991 1.00 98.50 79 LEU A N 1
ATOM 639 C CA . LEU A 1 79 ? 10.659 -3.093 -8.843 1.00 98.50 79 LEU A CA 1
ATOM 640 C C . LEU A 1 79 ? 10.829 -4.279 -9.810 1.00 98.50 79 LEU A C 1
ATOM 642 O O . LEU A 1 79 ? 11.980 -4.565 -10.150 1.00 98.50 79 LEU A O 1
ATOM 646 N N . PRO A 1 80 ? 9.767 -4.981 -10.258 1.00 98.25 80 PRO A N 1
ATOM 647 C CA . PRO A 1 80 ? 9.898 -6.022 -11.276 1.00 98.25 80 PRO A CA 1
ATOM 648 C C . PRO A 1 80 ? 10.371 -5.505 -12.634 1.00 98.25 80 PRO A C 1
ATOM 650 O O . PRO A 1 80 ? 10.875 -6.295 -13.421 1.00 98.25 80 PRO A O 1
ATOM 653 N N . TRP A 1 81 ? 10.235 -4.200 -12.894 1.00 98.25 81 TRP A N 1
ATOM 654 C CA . TRP A 1 81 ? 10.679 -3.557 -14.131 1.00 98.25 81 TRP A CA 1
ATOM 655 C C . TRP A 1 81 ? 10.068 -4.167 -15.408 1.00 98.25 81 TRP A C 1
ATOM 657 O O . TRP A 1 81 ? 10.731 -4.306 -16.435 1.00 98.25 81 TRP A O 1
ATOM 667 N N . GLY A 1 82 ? 8.789 -4.545 -15.336 1.00 98.00 82 GLY A N 1
ATOM 668 C CA . GLY A 1 82 ? 7.982 -4.888 -16.508 1.00 98.00 82 GLY A CA 1
ATOM 669 C C . GLY A 1 82 ? 7.346 -3.656 -17.162 1.00 98.00 82 GLY A C 1
ATOM 670 O O . GLY A 1 82 ? 7.527 -2.522 -16.710 1.00 98.00 82 GLY A O 1
ATOM 671 N N . GLN A 1 83 ? 6.559 -3.863 -18.218 1.00 97.44 83 GLN A N 1
ATOM 672 C CA . GLN A 1 83 ? 5.908 -2.767 -18.940 1.00 97.44 83 GLN A CA 1
ATOM 673 C C . GLN A 1 83 ? 4.962 -1.944 -18.053 1.00 97.44 83 GLN A C 1
ATOM 675 O O . GLN A 1 83 ? 5.035 -0.715 -18.047 1.00 97.44 83 GLN A O 1
ATOM 680 N N . MET A 1 84 ? 4.104 -2.595 -17.261 1.00 97.56 84 MET A N 1
ATOM 681 C CA . MET A 1 84 ? 3.199 -1.872 -16.355 1.00 97.56 84 MET A CA 1
ATOM 682 C C . MET A 1 84 ? 3.972 -1.147 -15.248 1.00 97.56 84 MET A C 1
ATOM 684 O O . MET A 1 84 ? 3.646 -0.008 -14.926 1.00 97.56 84 MET A O 1
ATOM 688 N N . SER A 1 85 ? 5.028 -1.768 -14.714 1.00 97.44 85 SER A N 1
ATOM 689 C CA . SER A 1 85 ? 5.934 -1.153 -13.739 1.00 97.44 85 SER A CA 1
ATOM 690 C C . SER A 1 85 ? 6.546 0.150 -14.261 1.00 97.44 85 SER A C 1
ATOM 692 O O . SER A 1 85 ? 6.490 1.177 -13.586 1.00 97.44 85 SER A O 1
ATOM 694 N N . PHE A 1 86 ? 7.128 0.116 -15.463 1.00 97.44 86 PHE A N 1
ATOM 695 C CA . PHE A 1 86 ? 7.830 1.258 -16.046 1.00 97.44 86 PHE A CA 1
ATOM 696 C C . PHE A 1 86 ? 6.873 2.390 -16.421 1.00 97.44 86 PHE A C 1
ATOM 698 O O . PHE A 1 86 ? 7.036 3.524 -15.968 1.00 97.44 86 PHE A O 1
ATOM 705 N N . HIS A 1 87 ? 5.840 2.089 -17.210 1.00 97.00 87 HIS A N 1
ATOM 706 C CA . HIS A 1 87 ? 4.907 3.117 -17.675 1.00 97.00 87 HIS A CA 1
ATOM 707 C C . HIS A 1 87 ? 4.041 3.657 -16.532 1.00 97.00 87 HIS A C 1
ATOM 709 O O . HIS A 1 87 ? 3.760 4.853 -16.495 1.00 97.00 87 HIS A O 1
ATOM 715 N N . GLY A 1 88 ? 3.705 2.826 -15.540 1.00 94.56 88 GLY A N 1
ATOM 716 C CA . GLY A 1 88 ? 3.076 3.278 -14.299 1.00 94.56 88 GLY A CA 1
ATOM 717 C C . GLY A 1 88 ? 3.958 4.262 -13.526 1.00 94.56 88 GLY A C 1
ATOM 718 O O . GLY A 1 88 ? 3.468 5.296 -13.069 1.00 94.56 88 GLY A O 1
ATOM 719 N N . ALA A 1 89 ? 5.271 4.002 -13.441 1.00 96.06 89 ALA A N 1
ATOM 720 C CA . ALA A 1 89 ? 6.215 4.936 -12.834 1.00 96.06 89 ALA A CA 1
ATOM 721 C C . ALA A 1 89 ? 6.231 6.280 -13.568 1.00 96.06 89 ALA A C 1
ATOM 723 O O . ALA A 1 89 ? 6.128 7.319 -12.915 1.00 96.06 89 ALA A O 1
ATOM 724 N N . VAL A 1 90 ? 6.299 6.266 -14.904 1.00 94.94 90 VAL A N 1
ATOM 725 C CA . VAL A 1 90 ? 6.267 7.478 -15.740 1.00 94.94 90 VAL A CA 1
ATOM 726 C C . VAL A 1 90 ? 4.990 8.281 -15.487 1.00 94.94 90 VAL A C 1
ATOM 728 O O . VAL A 1 90 ? 5.067 9.468 -15.182 1.00 94.94 90 VAL A O 1
ATOM 731 N N . VAL A 1 91 ? 3.816 7.646 -15.559 1.00 93.94 91 VAL A N 1
ATOM 732 C CA . VAL A 1 91 ? 2.522 8.329 -15.388 1.00 93.94 91 VAL A CA 1
ATOM 733 C C . VAL A 1 91 ? 2.396 8.949 -13.996 1.00 93.94 91 VAL A C 1
ATOM 735 O O . VAL A 1 91 ? 2.103 10.137 -13.885 1.00 93.94 91 VAL A O 1
ATOM 738 N N . ILE A 1 92 ? 2.650 8.179 -12.934 1.00 94.06 92 ILE A N 1
ATOM 739 C CA . ILE A 1 92 ? 2.443 8.645 -11.554 1.00 94.06 92 ILE A CA 1
ATOM 740 C C . ILE A 1 92 ? 3.429 9.753 -11.183 1.00 94.06 92 ILE A C 1
ATOM 742 O O . ILE A 1 92 ? 3.052 10.732 -10.542 1.00 94.06 92 ILE A O 1
ATOM 746 N N . THR A 1 93 ? 4.692 9.636 -11.587 1.00 94.00 93 THR A N 1
ATOM 747 C CA . THR A 1 93 ? 5.693 10.663 -11.262 1.00 94.00 93 THR A CA 1
ATOM 748 C C . THR A 1 93 ? 5.503 11.949 -12.067 1.00 94.00 93 THR A C 1
ATOM 750 O O . THR A 1 93 ? 5.754 13.029 -11.536 1.00 94.00 93 THR A O 1
ATOM 753 N N . ASN A 1 94 ? 4.962 11.872 -13.286 1.00 92.75 94 ASN A N 1
ATOM 754 C CA . ASN A 1 94 ? 4.601 13.057 -14.066 1.00 92.75 94 ASN A CA 1
ATOM 755 C C . ASN A 1 94 ? 3.479 13.893 -13.431 1.00 92.75 94 ASN A C 1
ATOM 757 O O . ASN A 1 94 ? 3.393 15.088 -13.710 1.00 92.75 94 ASN A O 1
ATOM 761 N N . LEU A 1 95 ? 2.663 13.328 -12.530 1.00 93.00 95 LEU A N 1
ATOM 762 C CA . LEU A 1 95 ? 1.662 14.102 -11.782 1.00 93.00 95 LEU A CA 1
ATOM 763 C C . LEU A 1 95 ? 2.303 15.230 -10.958 1.00 93.00 95 LEU A C 1
ATOM 765 O O . LEU A 1 95 ? 1.709 16.297 -10.814 1.00 93.00 95 LEU A O 1
ATOM 769 N N . PHE A 1 96 ? 3.530 15.039 -10.459 1.00 92.81 96 PHE A N 1
ATOM 770 C CA . PHE A 1 96 ? 4.255 16.084 -9.728 1.00 92.81 96 PHE A CA 1
ATOM 771 C C . PHE A 1 96 ? 4.699 17.231 -10.640 1.00 92.81 96 PHE A C 1
ATOM 773 O O . PHE A 1 96 ? 4.800 18.367 -10.179 1.00 92.81 96 PHE A O 1
ATOM 780 N N . GLY A 1 97 ? 4.892 16.963 -11.934 1.00 93.06 97 GLY A N 1
ATOM 781 C CA . GLY A 1 97 ? 5.207 17.964 -12.953 1.00 93.06 97 GLY A CA 1
ATOM 782 C C . GLY A 1 97 ? 4.113 19.016 -13.125 1.00 93.06 97 GLY A C 1
ATOM 783 O O . GLY A 1 97 ? 4.405 20.146 -13.504 1.00 93.06 97 GLY A O 1
ATOM 784 N N . ALA A 1 98 ? 2.868 18.681 -12.772 1.00 95.62 98 ALA A N 1
ATOM 785 C CA . ALA A 1 98 ? 1.736 19.600 -12.838 1.00 95.62 98 ALA A CA 1
ATOM 786 C C . ALA A 1 98 ? 1.736 20.669 -11.726 1.00 95.62 98 ALA A C 1
ATOM 788 O O . ALA A 1 98 ? 0.926 21.596 -11.773 1.00 95.62 98 ALA A O 1
ATOM 789 N N . LEU A 1 99 ? 2.619 20.566 -10.721 1.00 95.44 99 LEU A N 1
ATOM 790 C CA . LEU A 1 99 ? 2.723 21.567 -9.659 1.00 95.44 99 LEU A CA 1
ATOM 791 C C . LEU A 1 99 ? 3.284 22.892 -10.211 1.00 95.44 99 LEU A C 1
ATOM 793 O O . LEU A 1 99 ? 4.402 22.907 -10.739 1.00 95.44 99 LEU A O 1
ATOM 797 N N . PRO A 1 100 ? 2.576 24.026 -10.041 1.00 96.50 100 PRO A N 1
ATOM 798 C CA . PRO A 1 100 ? 3.074 25.322 -10.485 1.00 96.50 100 PRO A CA 1
ATOM 799 C C . PRO A 1 100 ? 4.419 25.662 -9.837 1.00 96.50 100 PRO A C 1
ATOM 801 O O . PRO A 1 100 ? 4.631 25.385 -8.657 1.00 96.50 100 PRO A O 1
ATOM 804 N N . LEU A 1 101 ? 5.303 26.316 -10.595 1.00 95.62 101 LEU A N 1
ATOM 805 C CA . LEU A 1 101 ? 6.618 26.832 -10.174 1.00 95.62 101 LEU A CA 1
ATOM 806 C C . LEU A 1 101 ? 7.688 25.777 -9.842 1.00 95.62 101 LEU A C 1
ATOM 808 O O . LEU A 1 101 ? 8.864 26.031 -10.078 1.00 95.62 101 LEU A O 1
ATOM 812 N N . VAL A 1 102 ? 7.312 24.621 -9.290 1.00 97.00 102 VAL A N 1
ATOM 813 C CA . VAL A 1 102 ? 8.262 23.631 -8.747 1.00 97.00 102 VAL A CA 1
ATOM 814 C C . VAL A 1 102 ? 8.150 22.238 -9.369 1.00 97.00 102 VAL A C 1
ATOM 816 O O . VAL A 1 102 ? 8.999 21.392 -9.090 1.00 97.00 102 VAL A O 1
ATOM 819 N N . GLY A 1 103 ? 7.135 21.976 -10.198 1.00 96.38 103 GLY A N 1
ATOM 820 C CA . GLY A 1 103 ? 6.822 20.629 -10.677 1.00 96.38 103 GLY A CA 1
ATOM 821 C C . GLY A 1 103 ? 7.941 19.961 -11.476 1.00 96.38 103 GLY A C 1
ATOM 822 O O . GLY A 1 103 ? 8.277 18.806 -11.212 1.00 96.38 103 GLY A O 1
ATOM 823 N N . GLU A 1 104 ? 8.576 20.687 -12.398 1.00 95.06 104 GLU A N 1
ATOM 824 C CA . GLU A 1 104 ? 9.701 20.170 -13.193 1.00 95.06 104 GLU A CA 1
ATOM 825 C C . GLU A 1 104 ? 10.900 19.801 -12.307 1.00 95.06 104 GLU A C 1
ATOM 827 O O . GLU A 1 104 ? 11.455 18.705 -12.424 1.00 95.06 104 GLU A O 1
ATOM 832 N N . SER A 1 105 ? 11.247 20.674 -11.356 1.00 96.31 105 SER A N 1
ATOM 833 C CA . SER A 1 105 ? 12.325 20.440 -10.391 1.00 96.31 105 SER A CA 1
ATOM 834 C C . SER A 1 105 ? 12.049 19.217 -9.516 1.00 96.31 105 SER A C 1
ATOM 836 O O . SER A 1 105 ? 12.945 18.401 -9.306 1.00 96.31 105 SER A O 1
ATOM 838 N N . ILE A 1 106 ? 10.812 19.055 -9.030 1.00 95.94 106 ILE A N 1
ATOM 839 C CA . ILE A 1 106 ? 10.409 17.893 -8.224 1.00 95.94 106 ILE A CA 1
ATOM 840 C C . ILE A 1 106 ? 10.477 16.613 -9.058 1.00 95.94 106 ILE A C 1
ATOM 842 O O . ILE A 1 106 ? 11.022 15.618 -8.589 1.00 95.94 106 ILE A O 1
ATOM 846 N N . THR A 1 107 ? 9.966 16.633 -10.288 1.00 95.81 107 THR A N 1
ATOM 847 C CA . THR A 1 107 ? 9.941 15.458 -11.174 1.00 95.81 107 THR A CA 1
ATOM 848 C C . THR A 1 107 ? 11.357 15.009 -11.531 1.00 95.81 107 THR A C 1
ATOM 850 O O . THR A 1 107 ? 11.713 13.853 -11.309 1.00 95.81 107 THR A O 1
ATOM 853 N N . THR A 1 108 ? 12.210 15.943 -11.959 1.00 96.19 108 THR A N 1
ATOM 854 C CA . THR A 1 108 ? 13.632 15.686 -12.243 1.00 96.19 108 THR A CA 1
ATOM 855 C C . THR A 1 108 ? 14.357 15.162 -11.003 1.00 96.19 108 THR A C 1
ATOM 857 O O . THR A 1 108 ? 15.127 14.200 -11.075 1.00 96.19 108 THR A O 1
ATOM 860 N N . TRP A 1 109 ? 14.074 15.745 -9.830 1.00 96.00 109 TRP A N 1
ATOM 861 C CA . TRP A 1 109 ? 14.623 15.265 -8.566 1.00 96.00 109 TRP A CA 1
ATOM 862 C C . TRP A 1 109 ? 14.154 13.850 -8.240 1.00 96.00 109 TRP A C 1
ATOM 864 O O . TRP A 1 109 ? 14.982 13.055 -7.812 1.00 96.00 109 TRP A O 1
ATOM 874 N N . LEU A 1 110 ? 12.875 13.507 -8.438 1.00 93.75 110 LEU A N 1
ATOM 875 C CA . LEU A 1 110 ? 12.315 12.167 -8.207 1.00 93.75 110 LEU A CA 1
ATOM 876 C C . LEU A 1 110 ? 12.926 11.117 -9.144 1.00 93.75 110 LEU A C 1
ATOM 878 O O . LEU A 1 110 ? 13.273 10.022 -8.697 1.00 93.75 110 LEU A O 1
ATOM 882 N N . TRP A 1 111 ? 13.120 11.454 -10.415 1.00 96.38 111 TRP A N 1
ATOM 883 C CA . TRP A 1 111 ? 13.749 10.549 -11.374 1.00 96.38 111 TRP A CA 1
ATOM 884 C C . TRP A 1 111 ? 15.243 10.375 -11.128 1.00 96.38 111 TRP A C 1
ATOM 886 O O . TRP A 1 111 ? 15.773 9.283 -11.335 1.00 96.38 111 TRP A O 1
ATOM 896 N N . GLY A 1 112 ? 15.914 11.417 -10.631 1.00 95.50 112 GLY A N 1
ATOM 897 C CA . GLY A 1 112 ? 17.373 11.457 -10.579 1.00 95.50 112 GLY A CA 1
ATOM 898 C C . GLY A 1 112 ? 17.988 11.585 -11.976 1.00 95.50 112 GLY A C 1
ATOM 899 O O . GLY A 1 112 ? 19.090 11.092 -12.203 1.00 95.50 112 GLY A O 1
ATOM 900 N N . GLY A 1 113 ? 17.253 12.196 -12.910 1.00 94.38 113 GLY A N 1
ATOM 901 C CA . GLY A 1 113 ? 17.579 12.301 -14.329 1.00 94.38 113 GLY A CA 1
ATOM 902 C C . GLY A 1 113 ? 16.420 12.907 -15.125 1.00 94.38 113 GLY A C 1
ATOM 903 O O . GLY A 1 113 ? 15.480 13.447 -14.547 1.00 94.38 113 GLY A O 1
ATOM 904 N N . PHE A 1 114 ? 16.482 12.803 -16.453 1.00 94.56 114 PHE A N 1
ATOM 905 C CA . PHE A 1 114 ? 15.490 13.389 -17.372 1.00 94.56 114 PHE A CA 1
ATOM 906 C C . PHE A 1 114 ? 14.342 12.443 -17.747 1.00 94.56 114 PHE A C 1
ATOM 908 O O . PHE A 1 114 ? 13.413 12.847 -18.439 1.00 94.56 114 PHE A O 1
ATOM 915 N N . ALA A 1 115 ? 14.416 11.185 -17.320 1.00 95.19 115 ALA A N 1
ATOM 916 C CA . ALA A 1 115 ? 13.399 10.169 -17.539 1.00 95.19 115 ALA A CA 1
ATOM 917 C C . ALA A 1 115 ? 13.458 9.134 -16.410 1.00 95.19 115 ALA A C 1
ATOM 919 O O . ALA A 1 115 ? 14.451 9.056 -15.678 1.00 95.19 115 ALA A O 1
ATOM 920 N N . VAL A 1 116 ? 12.410 8.317 -16.304 1.00 96.81 116 VAL A N 1
ATOM 921 C CA . VAL A 1 116 ? 12.432 7.109 -15.475 1.00 96.81 116 VAL A CA 1
ATOM 922 C C . VAL A 1 116 ? 13.508 6.167 -16.011 1.00 96.81 116 VAL A C 1
ATOM 924 O O . VAL A 1 116 ? 13.437 5.719 -17.151 1.00 96.81 116 VAL A O 1
ATOM 927 N N . ASP A 1 117 ? 14.503 5.877 -15.179 1.00 95.69 117 ASP A N 1
ATOM 928 C CA . ASP A 1 117 ? 15.635 5.013 -15.521 1.00 95.69 117 ASP A CA 1
ATOM 929 C C . ASP A 1 117 ? 16.227 4.387 -14.238 1.00 95.69 117 ASP A C 1
ATOM 931 O O . ASP A 1 117 ? 15.644 4.459 -13.149 1.00 95.69 117 ASP A O 1
ATOM 935 N N . ASN A 1 118 ? 17.403 3.773 -14.330 1.00 96.56 118 ASN A N 1
ATOM 936 C CA . ASN A 1 118 ? 18.098 3.108 -13.238 1.00 96.56 118 ASN A CA 1
ATOM 937 C C . ASN A 1 118 ? 18.224 3.937 -11.937 1.00 96.56 118 ASN A C 1
ATOM 939 O O . ASN A 1 118 ? 18.015 3.363 -10.860 1.00 96.56 118 ASN A O 1
ATOM 943 N N . PRO A 1 119 ? 18.519 5.259 -11.957 1.00 97.19 119 PRO A N 1
ATOM 944 C CA . PRO A 1 119 ? 18.525 6.060 -10.731 1.00 97.19 119 PRO A CA 1
ATOM 945 C C . PRO A 1 119 ? 17.165 6.056 -10.021 1.00 97.19 119 PRO A C 1
ATOM 947 O O . PRO A 1 119 ? 17.112 5.938 -8.794 1.00 97.19 119 PRO A O 1
ATOM 950 N N . THR A 1 120 ? 16.068 6.106 -10.781 1.00 97.12 120 THR A N 1
ATOM 951 C CA . THR A 1 120 ? 14.701 6.042 -10.252 1.00 97.12 120 THR A CA 1
ATOM 952 C C . THR A 1 120 ? 14.450 4.694 -9.580 1.00 97.12 120 THR A C 1
ATOM 954 O O . THR A 1 120 ? 14.065 4.648 -8.410 1.00 97.12 120 THR A O 1
ATOM 957 N N . LEU A 1 121 ? 14.753 3.594 -10.278 1.00 97.69 121 LEU A N 1
ATOM 958 C CA . LEU A 1 121 ? 14.564 2.232 -9.770 1.00 97.69 121 LEU A CA 1
ATOM 959 C C . LEU A 1 121 ? 15.337 1.982 -8.468 1.00 97.69 121 LEU A C 1
ATOM 961 O O . LEU A 1 121 ? 14.805 1.418 -7.512 1.00 97.69 121 LEU A O 1
ATOM 965 N N . ASN A 1 122 ? 16.595 2.423 -8.408 1.00 97.44 122 ASN A N 1
ATOM 966 C CA . ASN A 1 122 ? 17.448 2.226 -7.239 1.00 97.44 122 ASN A CA 1
ATOM 967 C C . ASN A 1 122 ? 16.907 2.975 -6.006 1.00 97.44 122 ASN A C 1
ATOM 969 O O . ASN A 1 122 ? 16.835 2.420 -4.906 1.00 97.44 122 ASN A O 1
ATOM 973 N N . ARG A 1 123 ? 16.436 4.213 -6.196 1.00 97.25 123 ARG A N 1
ATOM 974 C CA . ARG A 1 123 ? 15.806 4.991 -5.121 1.00 97.25 123 ARG A CA 1
ATOM 975 C C . ARG A 1 123 ? 14.494 4.372 -4.664 1.00 97.25 123 ARG A C 1
ATOM 977 O O . ARG A 1 123 ? 14.268 4.272 -3.460 1.00 97.25 123 ARG A O 1
ATOM 984 N N . PHE A 1 124 ? 13.662 3.924 -5.601 1.00 98.06 124 PHE A N 1
ATOM 985 C CA . PHE A 1 124 ? 12.386 3.286 -5.284 1.00 98.06 124 PHE A CA 1
ATOM 986 C C . PHE A 1 124 ? 12.589 1.977 -4.528 1.00 98.06 124 PHE A C 1
ATOM 988 O O . PHE A 1 124 ? 11.848 1.719 -3.589 1.00 98.06 124 PHE A O 1
ATOM 995 N N . PHE A 1 125 ? 13.634 1.202 -4.833 1.00 98.25 125 PHE A N 1
ATOM 996 C CA . PHE A 1 125 ? 13.995 0.031 -4.033 1.00 98.25 125 PHE A CA 1
ATOM 997 C C . PHE A 1 125 ? 14.294 0.400 -2.572 1.00 98.25 125 PHE A C 1
ATOM 999 O O . PHE A 1 125 ? 13.733 -0.200 -1.656 1.00 98.25 125 PHE A O 1
ATOM 1006 N N . SER A 1 126 ? 15.144 1.408 -2.347 1.00 98.25 126 SER A N 1
ATOM 1007 C CA . SER A 1 126 ? 15.499 1.863 -0.994 1.00 98.25 126 SER A CA 1
ATOM 1008 C C . SER A 1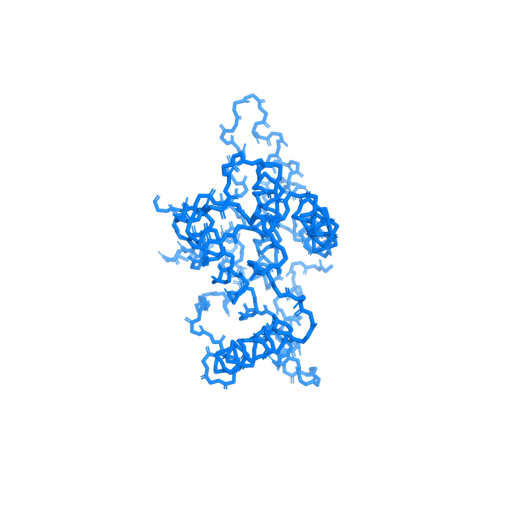 126 ? 14.278 2.371 -0.219 1.00 98.25 126 SER A C 1
ATOM 1010 O O . SER A 1 126 ? 14.040 1.977 0.923 1.00 98.25 126 SER A O 1
ATOM 1012 N N . LEU A 1 127 ? 13.450 3.199 -0.861 1.00 98.19 127 LEU A N 1
ATOM 1013 C CA . LEU A 1 127 ? 12.251 3.762 -0.244 1.00 98.19 127 LEU A CA 1
ATOM 1014 C C . LEU A 1 127 ? 11.169 2.705 0.003 1.00 98.19 127 LEU A C 1
ATOM 1016 O O . LEU A 1 127 ? 10.583 2.690 1.082 1.00 98.19 127 LEU A O 1
ATOM 1020 N N . HIS A 1 128 ? 10.934 1.790 -0.939 1.00 98.62 128 HIS A N 1
ATOM 1021 C CA . HIS A 1 128 ? 10.011 0.669 -0.757 1.00 98.62 128 HIS A CA 1
ATOM 1022 C C . HIS A 1 128 ? 10.423 -0.224 0.418 1.00 98.62 128 HIS A C 1
ATOM 1024 O O . HIS A 1 128 ? 9.564 -0.733 1.128 1.00 98.62 128 HIS A O 1
ATOM 1030 N N . TYR A 1 129 ? 11.727 -0.379 0.660 1.00 98.56 129 TYR A N 1
ATOM 1031 C CA . TYR A 1 129 ? 12.226 -1.094 1.831 1.00 98.56 129 TYR A CA 1
ATOM 1032 C C . TYR A 1 129 ? 12.023 -0.301 3.134 1.00 98.56 129 TYR A C 1
ATOM 1034 O O . TYR A 1 129 ? 11.679 -0.877 4.163 1.00 98.56 129 TYR A O 1
ATOM 1042 N N . LEU A 1 130 ? 12.222 1.021 3.108 1.00 98.69 130 LEU A N 1
ATOM 1043 C CA . LEU A 1 130 ? 12.119 1.896 4.282 1.00 98.69 130 LEU A CA 1
ATOM 1044 C C . LEU A 1 130 ? 10.674 2.114 4.756 1.00 98.69 130 LEU A C 1
ATOM 1046 O O . LEU A 1 130 ? 10.395 2.033 5.954 1.00 98.69 130 LEU A O 1
ATOM 1050 N N . LEU A 1 131 ? 9.756 2.431 3.840 1.00 98.56 131 LEU A N 1
ATOM 1051 C CA . LEU A 1 131 ? 8.404 2.869 4.195 1.00 98.56 131 LEU A CA 1
ATOM 1052 C C . LEU A 1 131 ? 7.589 1.855 5.024 1.00 98.56 131 LEU A C 1
ATOM 1054 O O . LEU A 1 131 ? 6.870 2.308 5.916 1.00 98.56 131 LEU A O 1
ATOM 1058 N N . PRO A 1 132 ? 7.709 0.524 4.853 1.00 98.69 132 PRO A N 1
ATOM 1059 C CA . PRO A 1 132 ? 7.082 -0.447 5.749 1.00 98.69 132 PRO A CA 1
ATOM 1060 C C . PRO A 1 132 ? 7.430 -0.248 7.232 1.00 98.69 132 PRO A C 1
ATOM 1062 O O . PRO A 1 132 ? 6.568 -0.423 8.093 1.00 98.69 132 PRO A O 1
ATOM 1065 N N . PHE A 1 133 ? 8.657 0.180 7.555 1.00 98.62 133 PHE A N 1
ATOM 1066 C CA . PHE A 1 133 ? 9.045 0.488 8.937 1.00 98.62 133 PHE A CA 1
ATOM 1067 C C . PHE A 1 133 ? 8.394 1.777 9.441 1.00 98.62 133 PHE A C 1
ATOM 1069 O O . PHE A 1 133 ? 8.012 1.864 10.608 1.00 98.62 133 PHE A O 1
ATOM 1076 N N . MET A 1 134 ? 8.203 2.762 8.560 1.00 98.69 134 MET A N 1
ATOM 1077 C CA . MET A 1 134 ? 7.427 3.958 8.889 1.00 98.69 134 MET A CA 1
ATOM 1078 C C . MET A 1 134 ? 5.955 3.608 9.128 1.00 98.69 134 MET A C 1
ATOM 1080 O O . MET A 1 134 ? 5.387 4.066 10.116 1.00 98.69 134 MET A O 1
ATOM 1084 N N . ILE A 1 135 ? 5.359 2.747 8.293 1.00 98.75 135 ILE A N 1
ATOM 1085 C CA . ILE A 1 135 ? 4.000 2.222 8.504 1.00 98.75 135 ILE A CA 1
ATOM 1086 C C . ILE A 1 135 ? 3.908 1.565 9.882 1.00 98.75 135 ILE A C 1
ATOM 1088 O O . ILE A 1 135 ? 3.012 1.908 10.646 1.00 98.75 135 ILE A O 1
ATOM 1092 N N . ALA A 1 136 ? 4.849 0.685 10.240 1.00 98.75 136 ALA A N 1
ATOM 1093 C CA . ALA A 1 136 ? 4.869 0.044 11.555 1.00 98.75 136 ALA A CA 1
ATOM 1094 C C . ALA A 1 136 ? 4.929 1.068 12.706 1.00 98.75 136 ALA A C 1
ATOM 1096 O O . ALA A 1 136 ? 4.167 0.960 13.668 1.00 98.75 136 ALA A O 1
ATOM 1097 N N . GLY A 1 137 ? 5.771 2.100 12.585 1.00 98.75 137 GLY A N 1
ATOM 1098 C CA . GLY A 1 137 ? 5.846 3.192 13.558 1.00 98.75 137 GLY A CA 1
ATOM 1099 C C . GLY A 1 137 ? 4.523 3.950 13.714 1.00 98.75 137 GLY A C 1
ATOM 1100 O O . GLY A 1 137 ? 4.063 4.172 14.834 1.00 98.75 137 GLY A O 1
ATOM 1101 N N . VAL A 1 138 ? 3.859 4.294 12.607 1.00 98.69 138 VAL A N 1
ATOM 1102 C CA . VAL A 1 138 ? 2.563 4.994 12.651 1.00 98.69 138 VAL A CA 1
ATOM 1103 C C . VAL A 1 138 ? 1.439 4.069 13.134 1.00 98.69 138 VAL A C 1
ATOM 1105 O O . VAL A 1 138 ? 0.552 4.532 13.844 1.00 98.69 138 VAL A O 1
ATOM 1108 N N . VAL A 1 139 ? 1.488 2.762 12.852 1.00 98.81 139 VAL A N 1
ATOM 1109 C CA . VAL A 1 139 ? 0.543 1.771 13.404 1.00 98.81 139 VAL A CA 1
ATOM 1110 C C . VAL A 1 139 ? 0.629 1.717 14.930 1.00 98.81 139 VAL A C 1
ATOM 1112 O O . VAL A 1 139 ? -0.411 1.675 15.584 1.00 98.81 139 VAL A O 1
ATOM 1115 N N . ILE A 1 140 ? 1.829 1.793 15.517 1.00 98.75 140 ILE A N 1
ATOM 1116 C CA . ILE A 1 140 ? 1.988 1.884 16.980 1.00 98.75 140 ILE A CA 1
ATOM 1117 C C . ILE A 1 140 ? 1.284 3.136 17.516 1.00 98.75 140 ILE A C 1
ATOM 1119 O O . ILE A 1 140 ? 0.516 3.043 18.475 1.00 98.75 140 ILE A O 1
ATOM 1123 N N . LEU A 1 141 ? 1.486 4.293 16.877 1.00 98.69 141 LEU A N 1
ATOM 1124 C CA . LEU A 1 141 ? 0.802 5.534 17.257 1.00 98.69 141 LEU A CA 1
ATOM 1125 C C . LEU A 1 141 ? -0.719 5.428 17.084 1.00 98.69 141 LEU A C 1
ATOM 1127 O O . LEU A 1 141 ? -1.468 5.913 17.926 1.00 98.69 141 LEU A O 1
ATOM 1131 N N . HIS A 1 142 ? -1.183 4.773 16.021 1.00 98.69 142 HIS A N 1
ATOM 1132 C CA . HIS A 1 142 ? -2.599 4.567 15.733 1.00 98.69 142 HIS A CA 1
ATOM 1133 C C . HIS A 1 142 ? -3.264 3.677 16.794 1.00 98.69 142 HIS A C 1
ATOM 1135 O O . HIS A 1 142 ? -4.320 4.023 17.322 1.00 98.69 142 HIS A O 1
ATOM 1141 N N . ILE A 1 143 ? -2.616 2.575 17.186 1.00 98.62 143 ILE A N 1
ATOM 1142 C CA . ILE A 1 143 ? -3.076 1.708 18.281 1.00 98.62 143 ILE A CA 1
ATOM 1143 C C . ILE A 1 143 ? -3.057 2.471 19.609 1.00 98.62 143 ILE A C 1
ATOM 1145 O O . ILE A 1 143 ? -4.012 2.391 20.378 1.00 98.62 143 ILE A O 1
ATOM 1149 N N . TRP A 1 144 ? -2.014 3.255 19.880 1.00 98.56 144 TRP A N 1
ATOM 1150 C CA . TRP A 1 144 ? -1.959 4.055 21.099 1.00 98.56 144 TRP A CA 1
ATOM 1151 C C . TRP A 1 144 ? -3.097 5.084 21.155 1.00 98.56 144 TRP A C 1
ATOM 1153 O O . TRP A 1 144 ? -3.821 5.132 22.150 1.00 98.56 144 TRP A O 1
ATOM 1163 N N . ALA A 1 145 ? -3.331 5.837 20.078 1.00 98.31 145 ALA A N 1
ATOM 1164 C CA . ALA A 1 145 ? -4.446 6.777 19.991 1.00 98.31 145 ALA A CA 1
ATOM 1165 C C . ALA A 1 145 ? -5.794 6.082 20.242 1.00 98.31 145 ALA A C 1
ATOM 1167 O O . ALA A 1 145 ? -6.614 6.599 20.999 1.00 98.31 145 ALA A O 1
ATOM 1168 N N . LEU A 1 146 ? -5.996 4.877 19.690 1.00 98.06 146 LEU A N 1
ATOM 1169 C CA . LEU A 1 146 ? -7.184 4.058 19.946 1.00 98.06 146 LEU A CA 1
ATOM 1170 C C . LEU A 1 146 ? -7.330 3.704 21.431 1.00 98.06 146 LEU A C 1
ATOM 1172 O O . LEU A 1 146 ? -8.435 3.751 21.961 1.00 98.06 146 LEU A O 1
ATOM 1176 N N . HIS A 1 147 ? -6.238 3.355 22.110 1.00 96.94 147 HIS A N 1
ATOM 1177 C CA . HIS A 1 147 ? -6.263 2.998 23.530 1.00 96.94 147 HIS A CA 1
ATOM 1178 C C . HIS A 1 147 ? -6.552 4.191 24.450 1.00 96.94 147 HIS A C 1
ATOM 1180 O O . HIS A 1 147 ? -7.087 3.987 25.537 1.00 96.94 147 HIS A O 1
ATOM 1186 N N . VAL A 1 148 ? -6.240 5.421 24.029 1.00 97.00 148 VAL A N 1
ATOM 1187 C CA . VAL A 1 148 ? -6.575 6.636 24.792 1.00 97.00 148 VAL A CA 1
ATOM 1188 C C . VAL A 1 148 ? -8.083 6.902 24.777 1.00 97.00 148 VAL A C 1
ATOM 1190 O O . VAL A 1 148 ? -8.656 7.239 25.808 1.00 97.00 148 VAL A O 1
ATOM 1193 N N . VAL A 1 149 ? -8.727 6.745 23.617 1.00 95.50 149 VAL A N 1
ATOM 1194 C CA . VAL A 1 149 ? -10.138 7.135 23.405 1.00 95.50 149 VAL A CA 1
ATOM 1195 C C . VAL A 1 149 ? -11.124 5.966 23.463 1.00 95.50 149 VAL A C 1
ATOM 1197 O O . VAL A 1 149 ? -12.333 6.171 23.545 1.00 95.50 149 VAL A O 1
ATOM 1200 N N . GLY A 1 150 ? -10.623 4.733 23.408 1.00 94.69 150 GLY A N 1
ATOM 1201 C CA . GLY A 1 150 ? -11.420 3.515 23.368 1.00 94.69 150 GLY A CA 1
ATOM 1202 C C . GLY A 1 150 ? -12.023 3.200 21.993 1.00 94.69 150 GLY A C 1
ATOM 1203 O O . GLY A 1 150 ? -12.198 4.051 21.111 1.00 94.69 150 GLY A O 1
ATOM 1204 N N . GLN A 1 151 ? -12.376 1.927 21.809 1.00 94.81 151 GLN A N 1
ATOM 1205 C CA . GLN A 1 151 ? -13.039 1.446 20.598 1.00 94.81 151 GLN A CA 1
ATOM 1206 C C . GLN A 1 151 ? -14.441 2.053 20.448 1.00 94.81 151 GLN A C 1
ATOM 1208 O O . GLN A 1 151 ? -15.161 2.247 21.424 1.00 94.81 151 GLN A O 1
ATOM 1213 N N . ASN A 1 152 ? -14.840 2.317 19.204 1.00 96.69 152 ASN A N 1
ATOM 1214 C CA . ASN A 1 152 ? -16.239 2.570 18.868 1.00 96.69 152 ASN A CA 1
ATOM 1215 C C . ASN A 1 152 ? -17.011 1.240 18.753 1.00 96.69 152 ASN A C 1
ATOM 1217 O O . ASN A 1 152 ? -16.412 0.177 18.567 1.00 96.69 152 ASN A O 1
ATOM 1221 N N . ASN A 1 153 ? -18.340 1.298 18.798 1.00 96.94 153 ASN A N 1
ATOM 1222 C CA . ASN A 1 153 ? -19.226 0.149 18.630 1.00 96.94 153 ASN A CA 1
ATOM 1223 C C . ASN A 1 153 ? -20.376 0.470 17.650 1.00 96.94 153 ASN A C 1
ATOM 1225 O O . ASN A 1 153 ? -20.608 1.640 17.348 1.00 96.94 153 ASN A O 1
ATOM 1229 N N . PRO A 1 154 ? -21.115 -0.540 17.150 1.00 97.94 154 PRO A N 1
ATOM 1230 C CA . PRO A 1 154 ? -22.147 -0.329 16.133 1.00 97.94 154 PRO A CA 1
ATOM 1231 C C . PRO A 1 154 ? -23.274 0.637 16.519 1.00 97.94 154 PRO A C 1
ATOM 1233 O O . PRO A 1 154 ? -23.924 1.181 15.633 1.00 97.94 154 PRO A O 1
ATOM 1236 N N . THR A 1 155 ? -23.514 0.852 17.817 1.00 97.06 155 THR A N 1
ATOM 1237 C CA . THR A 1 155 ? -24.558 1.772 18.296 1.00 97.06 155 THR A CA 1
ATOM 1238 C C . THR A 1 155 ? -24.083 3.224 18.376 1.00 97.06 155 THR A C 1
ATOM 1240 O O . THR A 1 155 ? -24.910 4.126 18.471 1.00 97.06 155 THR A O 1
ATOM 1243 N N . GLY A 1 156 ? -22.766 3.462 18.360 1.00 94.94 156 GLY A N 1
ATOM 1244 C CA . GLY A 1 156 ? -22.169 4.784 18.567 1.00 94.94 156 GLY A CA 1
ATOM 1245 C C . GLY A 1 156 ? -22.346 5.352 19.982 1.00 94.94 156 GLY A C 1
ATOM 1246 O O . GLY A 1 156 ? -22.005 6.509 20.209 1.00 94.94 156 GLY A O 1
ATOM 1247 N N . VAL A 1 157 ? -22.887 4.571 20.924 1.00 94.62 157 VAL A N 1
ATOM 1248 C CA . VAL A 1 157 ? -23.089 4.974 22.323 1.00 94.62 157 VAL A CA 1
ATOM 1249 C C . VAL A 1 157 ? -21.891 4.538 23.156 1.00 94.62 157 VAL A C 1
ATOM 1251 O O . VAL A 1 157 ? -21.521 3.363 23.131 1.00 94.62 157 VAL A O 1
ATOM 1254 N N . ASP A 1 158 ? -21.296 5.461 23.909 1.00 93.25 158 ASP A N 1
ATOM 1255 C CA . ASP A 1 158 ? -20.146 5.140 24.755 1.00 93.25 158 ASP A CA 1
ATOM 1256 C C . ASP A 1 158 ? -20.528 4.197 25.918 1.00 93.25 158 ASP A C 1
ATOM 1258 O O . ASP A 1 158 ? -21.613 4.341 26.500 1.00 93.25 158 ASP A O 1
ATOM 1262 N N . PRO A 1 159 ? -19.648 3.242 26.289 1.00 92.56 159 PRO A N 1
ATOM 1263 C CA . PRO A 1 159 ? -19.856 2.371 27.445 1.00 92.56 159 PRO A CA 1
ATOM 1264 C C . PRO A 1 159 ? -20.042 3.175 28.738 1.00 92.56 159 PRO A C 1
ATOM 1266 O O . PRO A 1 159 ? -19.248 4.064 29.043 1.00 92.56 159 PRO A O 1
ATOM 1269 N N . LYS A 1 160 ? -21.063 2.839 29.532 1.00 91.69 160 LYS A N 1
ATOM 1270 C CA . LYS A 1 160 ? -21.369 3.514 30.807 1.00 91.69 160 LYS A CA 1
ATOM 1271 C C . LYS A 1 160 ? -20.876 2.729 32.014 1.00 91.69 160 LYS A C 1
ATOM 1273 O O . LYS A 1 160 ? -20.673 3.300 33.084 1.00 91.69 160 LYS A O 1
ATOM 1278 N N . SER A 1 161 ? -20.709 1.417 31.869 1.00 92.50 161 SER A N 1
ATOM 1279 C CA . SER A 1 161 ? -20.301 0.529 32.952 1.00 92.50 161 SER A CA 1
ATOM 1280 C C . SER A 1 161 ? -19.422 -0.623 32.466 1.00 92.50 161 SER A C 1
ATOM 1282 O O . SER A 1 161 ? -19.328 -0.918 31.275 1.00 92.50 161 SER A O 1
ATOM 1284 N N . LYS A 1 162 ? -18.814 -1.344 33.415 1.00 90.12 162 LYS A N 1
ATOM 1285 C CA . LYS A 1 162 ? -18.073 -2.578 33.113 1.00 90.12 162 LYS A CA 1
ATOM 1286 C C . LYS A 1 162 ? -18.961 -3.689 32.542 1.00 90.12 162 LYS A C 1
ATOM 1288 O O . LYS A 1 162 ? -18.421 -4.596 31.930 1.00 90.12 162 LYS A O 1
ATOM 1293 N N . ALA A 1 163 ? -20.283 -3.626 32.723 1.00 93.19 163 ALA A N 1
ATOM 1294 C CA . ALA A 1 163 ? -21.202 -4.603 32.141 1.00 93.19 163 ALA A CA 1
ATOM 1295 C C . ALA A 1 163 ? -21.362 -4.430 30.619 1.00 93.19 163 ALA A C 1
ATOM 1297 O O . ALA A 1 163 ? -21.753 -5.375 29.942 1.00 93.19 163 ALA A O 1
ATOM 1298 N N . ASP A 1 164 ? -21.008 -3.257 30.079 1.00 94.94 164 ASP A N 1
ATOM 1299 C CA . ASP A 1 164 ? -21.082 -2.961 28.643 1.00 94.94 164 ASP A CA 1
ATOM 1300 C C . ASP A 1 164 ? -19.846 -3.463 27.873 1.00 94.94 164 ASP A C 1
ATOM 1302 O O . ASP A 1 164 ? -19.781 -3.343 26.649 1.00 94.94 164 ASP A O 1
ATOM 1306 N N . THR A 1 165 ? -18.833 -3.990 28.572 1.00 96.06 165 THR A N 1
ATOM 1307 C CA . THR A 1 165 ? -17.568 -4.424 27.968 1.00 96.06 165 THR A CA 1
ATOM 1308 C C . THR A 1 165 ? -17.122 -5.788 28.485 1.00 96.06 165 THR A C 1
ATOM 1310 O O . THR A 1 165 ? -17.511 -6.250 29.554 1.00 96.06 165 THR A O 1
ATOM 1313 N N . VAL A 1 166 ? -16.269 -6.441 27.702 1.00 96.69 166 VAL A N 1
ATOM 1314 C CA . VAL A 1 166 ? -15.548 -7.659 28.085 1.00 96.69 166 VAL A CA 1
ATOM 1315 C C . VAL A 1 166 ? -14.050 -7.416 27.892 1.00 96.69 166 VAL A C 1
ATOM 1317 O O . VAL A 1 166 ? -13.680 -6.574 27.067 1.00 96.69 166 VAL A O 1
ATOM 1320 N N . PRO A 1 167 ? -13.162 -8.113 28.625 1.00 96.00 167 PRO A N 1
ATOM 1321 C CA . PRO A 1 167 ? -11.730 -8.000 28.374 1.00 96.00 167 PRO A CA 1
ATOM 1322 C C . PRO A 1 167 ? -11.395 -8.454 26.947 1.00 96.00 167 PRO A C 1
ATOM 1324 O O . PRO A 1 167 ? -12.033 -9.356 26.404 1.00 96.00 167 PRO A O 1
ATOM 1327 N N . PHE A 1 168 ? -10.364 -7.855 26.346 1.00 96.44 168 PHE A N 1
ATOM 1328 C CA . PHE A 1 168 ? -9.938 -8.203 24.987 1.00 96.44 168 PHE A CA 1
ATOM 1329 C C . PHE A 1 168 ? -9.563 -9.691 24.874 1.00 96.44 168 PHE A C 1
ATOM 1331 O O . PHE A 1 168 ? -10.042 -10.395 23.987 1.00 96.44 168 PHE A O 1
ATOM 1338 N N . THR A 1 169 ? -8.783 -10.202 25.830 1.00 97.69 169 THR A N 1
ATOM 1339 C CA . THR A 1 169 ? -8.450 -11.630 25.925 1.00 97.69 169 THR A CA 1
ATOM 1340 C C . THR A 1 169 ? -9.343 -12.311 26.972 1.00 97.69 169 THR A C 1
ATOM 1342 O O . THR A 1 169 ? -9.450 -11.796 28.086 1.00 97.69 169 THR A O 1
ATOM 1345 N N . PRO A 1 170 ? -9.956 -13.474 26.666 1.00 97.38 170 PRO A N 1
ATOM 1346 C CA . PRO A 1 170 ? -9.840 -14.233 25.414 1.00 97.38 170 PRO A CA 1
ATOM 1347 C C . PRO A 1 170 ? -10.842 -13.818 24.325 1.00 97.38 170 PRO A C 1
ATOM 1349 O O . PRO A 1 170 ? -10.697 -14.254 23.189 1.00 97.38 170 PRO A O 1
ATOM 1352 N N . TYR A 1 171 ? -11.859 -13.017 24.651 1.00 97.94 171 TYR A N 1
ATOM 1353 C CA . TYR A 1 171 ? -13.052 -12.847 23.815 1.00 97.94 171 TYR A CA 1
ATOM 1354 C C . TYR A 1 171 ? -12.760 -12.314 22.404 1.00 97.94 171 TYR A C 1
ATOM 1356 O O . TYR A 1 171 ? -13.084 -12.974 21.416 1.00 97.94 171 TYR A O 1
ATOM 1364 N N . ALA A 1 172 ? -12.137 -11.139 22.297 1.00 96.81 172 ALA A N 1
ATOM 1365 C CA . ALA A 1 172 ? -11.753 -10.562 21.012 1.00 96.81 172 ALA A CA 1
ATOM 1366 C C . ALA A 1 172 ? -10.592 -11.340 20.383 1.00 96.81 172 ALA A C 1
ATOM 1368 O O . ALA A 1 172 ? -10.645 -11.627 19.196 1.00 96.81 172 ALA A O 1
ATOM 1369 N N . THR A 1 173 ? -9.615 -11.790 21.174 1.00 98.00 173 THR A N 1
ATOM 1370 C CA . THR A 1 173 ? -8.475 -12.582 20.678 1.00 98.00 173 THR A CA 1
ATOM 1371 C C . THR A 1 173 ? -8.912 -13.849 19.931 1.00 98.00 173 THR A C 1
ATOM 1373 O O . THR A 1 173 ? -8.405 -14.137 18.849 1.00 98.00 173 THR A O 1
ATOM 1376 N N . VAL A 1 174 ? -9.879 -14.604 20.465 1.00 98.56 174 VAL A N 1
ATOM 1377 C CA . VAL A 1 174 ? -10.411 -15.811 19.807 1.00 98.56 174 VAL A CA 1
ATOM 1378 C C . VAL A 1 174 ? -11.223 -15.449 18.563 1.00 98.56 174 VAL A C 1
ATOM 1380 O O . VAL A 1 174 ? -11.078 -16.101 17.528 1.00 98.56 174 VAL A O 1
ATOM 1383 N N . LYS A 1 175 ? -12.043 -14.393 18.633 1.00 98.50 175 LYS A N 1
ATOM 1384 C CA . LYS A 1 175 ? -12.803 -13.892 17.479 1.00 98.50 175 LYS A CA 1
ATOM 1385 C C . LYS A 1 175 ? -11.877 -13.465 16.336 1.00 98.50 175 LYS A C 1
ATOM 1387 O O . LYS A 1 175 ? -12.124 -13.833 15.188 1.00 98.50 175 LYS A O 1
ATOM 1392 N N . ASP A 1 176 ? -10.818 -12.730 16.651 1.00 98.25 176 ASP A N 1
ATOM 1393 C CA . ASP A 1 176 ? -9.832 -12.247 15.690 1.00 98.25 176 ASP A CA 1
ATOM 1394 C C . ASP A 1 176 ? -9.023 -13.414 15.114 1.00 98.25 176 ASP A C 1
ATOM 1396 O O . ASP A 1 176 ? -8.809 -13.462 13.906 1.00 98.25 176 ASP A O 1
ATOM 1400 N N . GLY A 1 177 ? -8.658 -14.413 15.928 1.00 98.44 177 GLY A N 1
ATOM 1401 C CA . GLY A 1 177 ? -8.010 -15.640 15.454 1.00 98.44 177 GLY A CA 1
ATOM 1402 C C . GLY A 1 177 ? -8.879 -16.443 14.479 1.00 98.44 177 GLY A C 1
ATOM 1403 O O . GLY A 1 177 ? -8.393 -16.910 13.444 1.00 98.44 177 GLY A O 1
ATOM 1404 N N . PHE A 1 178 ? -10.181 -16.555 14.754 1.00 98.50 178 PHE A N 1
ATOM 1405 C CA . PHE A 1 178 ? -11.133 -17.175 13.830 1.00 98.50 178 PHE A CA 1
ATOM 1406 C C . PHE A 1 178 ? -11.254 -16.380 12.521 1.00 98.50 178 PHE A C 1
ATOM 1408 O O . PHE A 1 178 ? -11.093 -16.949 11.441 1.00 98.50 178 PHE A O 1
ATOM 1415 N N . ALA A 1 179 ? -11.472 -15.063 12.600 1.00 98.06 179 ALA A N 1
ATOM 1416 C CA . ALA A 1 179 ? -11.583 -14.204 11.421 1.00 98.06 179 ALA A CA 1
ATOM 1417 C C . ALA A 1 179 ? -10.299 -14.214 10.574 1.00 98.06 179 ALA A C 1
ATOM 1419 O O . ALA A 1 179 ? -10.369 -14.297 9.348 1.00 98.06 179 ALA A O 1
ATOM 1420 N N . MET A 1 180 ? -9.130 -14.208 11.222 1.00 98.31 180 MET A N 1
ATOM 1421 C CA . MET A 1 180 ? -7.831 -14.336 10.563 1.00 98.31 180 MET A CA 1
ATOM 1422 C C . MET A 1 180 ? -7.699 -15.676 9.839 1.00 98.31 180 MET A C 1
ATOM 1424 O O . MET A 1 180 ? -7.235 -15.710 8.706 1.00 98.31 180 MET A O 1
ATOM 1428 N N . SER A 1 181 ? -8.155 -16.777 10.440 1.00 98.50 181 SER A N 1
ATOM 1429 C CA . SER A 1 181 ? -8.118 -18.097 9.795 1.00 98.50 181 SER A CA 1
ATOM 1430 C C . SER A 1 181 ? -8.947 -18.118 8.507 1.00 98.50 181 SER A C 1
ATOM 1432 O O . SER A 1 181 ? -8.484 -18.606 7.480 1.00 98.50 181 SER A O 1
ATOM 1434 N N . VAL A 1 182 ? -10.143 -17.519 8.528 1.00 98.44 182 VAL A N 1
ATOM 1435 C CA . VAL A 1 182 ? -10.991 -17.379 7.331 1.00 98.44 182 VAL A CA 1
ATOM 1436 C C . VAL A 1 182 ? -10.320 -16.494 6.274 1.00 98.44 182 VAL A C 1
ATOM 1438 O O . VAL A 1 182 ? -10.289 -16.853 5.097 1.00 98.44 182 VAL A O 1
ATOM 1441 N N . PHE A 1 183 ? -9.734 -15.367 6.685 1.00 98.31 183 PHE A N 1
ATOM 1442 C CA . PHE A 1 183 ? -9.003 -14.475 5.784 1.00 98.31 183 PHE A CA 1
ATOM 1443 C C . PHE A 1 183 ? -7.797 -15.167 5.131 1.00 98.31 183 PHE A C 1
ATOM 1445 O O . PHE A 1 183 ? -7.573 -15.023 3.931 1.00 98.31 183 PHE A O 1
ATOM 1452 N N . LEU A 1 184 ? -7.055 -15.976 5.891 1.00 98.38 184 LEU A N 1
ATOM 1453 C CA . LEU A 1 184 ? -5.911 -16.734 5.387 1.00 98.38 184 LEU A CA 1
ATOM 1454 C C . LEU A 1 184 ? -6.317 -17.849 4.417 1.00 98.38 184 LEU A C 1
ATOM 1456 O O . LEU A 1 184 ? -5.561 -18.122 3.491 1.00 98.38 184 LEU A O 1
ATOM 1460 N N . ILE A 1 185 ? -7.502 -18.453 4.565 1.00 98.50 185 ILE A N 1
ATOM 1461 C CA . ILE A 1 185 ? -8.038 -19.403 3.573 1.00 98.50 185 ILE A CA 1
ATOM 1462 C C . ILE A 1 185 ? -8.287 -18.694 2.235 1.00 98.50 185 ILE A C 1
ATOM 1464 O O . ILE A 1 185 ? -7.886 -19.201 1.187 1.00 98.50 185 ILE A O 1
ATOM 1468 N N . LEU A 1 186 ? -8.893 -17.501 2.262 1.00 97.88 186 LEU A N 1
ATOM 1469 C CA . LEU A 1 186 ? -9.090 -16.690 1.056 1.00 97.88 186 LEU A CA 1
ATOM 1470 C C . LEU A 1 186 ? -7.749 -16.277 0.430 1.00 97.88 186 LEU A C 1
ATOM 1472 O O . LEU A 1 186 ? -7.562 -16.406 -0.778 1.00 97.88 186 LEU A O 1
ATOM 1476 N N . PHE A 1 187 ? -6.798 -15.818 1.243 1.00 98.69 187 PHE A N 1
ATOM 1477 C CA . PHE A 1 187 ? -5.462 -15.465 0.769 1.00 98.69 187 PHE A CA 1
ATOM 1478 C C . PHE A 1 187 ? -4.740 -16.667 0.143 1.00 98.69 187 PHE A C 1
ATOM 1480 O O . PHE A 1 187 ? -4.186 -16.550 -0.949 1.00 98.69 187 PHE A O 1
ATOM 1487 N N . ALA A 1 188 ? -4.803 -17.839 0.783 1.00 98.69 188 ALA A N 1
ATOM 1488 C CA . ALA A 1 188 ? -4.232 -19.075 0.263 1.00 98.69 188 ALA A CA 1
ATOM 1489 C C . ALA A 1 188 ? -4.852 -19.468 -1.085 1.00 98.69 188 ALA A C 1
ATOM 1491 O O . ALA A 1 188 ? -4.127 -19.898 -1.980 1.00 98.69 188 ALA A O 1
ATOM 1492 N N . PHE A 1 189 ? -6.161 -19.269 -1.276 1.00 98.56 189 PHE A N 1
ATOM 1493 C CA . PHE A 1 189 ? -6.798 -19.501 -2.573 1.00 98.56 189 PHE A CA 1
ATOM 1494 C C . PHE A 1 189 ? -6.135 -18.678 -3.689 1.00 98.56 189 PHE A C 1
ATOM 1496 O O . PHE A 1 189 ? -5.737 -19.237 -4.714 1.00 98.56 189 PHE A O 1
ATOM 1503 N N . PHE A 1 190 ? -5.932 -17.375 -3.468 1.00 98.56 190 PHE A N 1
ATOM 1504 C CA . PHE A 1 190 ? -5.240 -16.530 -4.441 1.00 98.56 190 PHE A CA 1
ATOM 1505 C C . PHE A 1 190 ? -3.780 -16.936 -4.623 1.00 98.56 190 PHE A C 1
ATOM 1507 O O . PHE A 1 190 ? -3.329 -17.012 -5.754 1.00 98.56 190 PHE A O 1
ATOM 1514 N N . VAL A 1 191 ? -3.049 -17.275 -3.563 1.00 98.56 191 VAL A N 1
ATOM 1515 C CA . VAL A 1 191 ? -1.632 -17.661 -3.683 1.00 98.56 191 VAL A CA 1
ATOM 1516 C C . VAL A 1 191 ? -1.436 -18.985 -4.433 1.00 98.56 191 VAL A C 1
ATOM 1518 O O . VAL A 1 191 ? -0.534 -19.077 -5.262 1.00 98.56 191 VAL A O 1
ATOM 1521 N N . PHE A 1 192 ? -2.249 -20.008 -4.157 1.00 98.56 192 PHE A N 1
ATOM 1522 C CA . PHE A 1 192 ? -2.015 -21.365 -4.671 1.00 98.56 192 PHE A CA 1
ATOM 1523 C C . PHE A 1 192 ? -2.801 -21.706 -5.940 1.00 98.56 192 PHE A C 1
ATOM 1525 O O 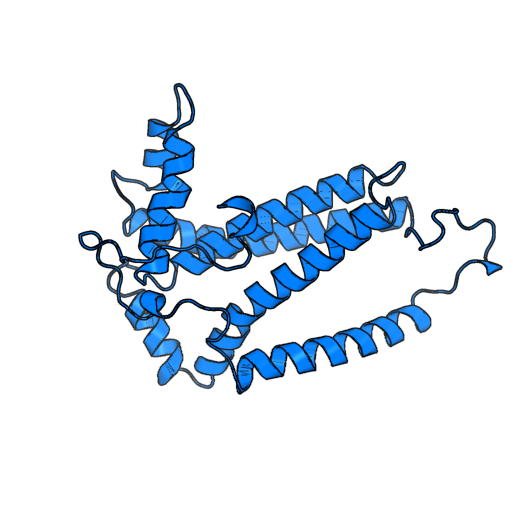. PHE A 1 192 ? -2.328 -22.522 -6.727 1.00 98.56 192 PHE A O 1
ATOM 1532 N N . TYR A 1 193 ? -3.977 -21.108 -6.155 1.00 98.38 193 TYR A N 1
ATOM 1533 C CA . TYR A 1 193 ? -4.866 -21.489 -7.262 1.00 98.38 193 TYR A CA 1
ATOM 1534 C C . TYR A 1 193 ? -5.047 -20.386 -8.307 1.00 98.38 193 TYR A C 1
ATOM 1536 O O . TYR A 1 193 ? -5.193 -20.693 -9.488 1.00 98.38 193 TYR A O 1
ATOM 1544 N N . MET A 1 194 ? -5.018 -19.109 -7.910 1.00 98.25 194 MET A N 1
ATOM 1545 C CA . MET A 1 194 ? -5.223 -17.974 -8.824 1.00 98.25 194 MET A CA 1
ATOM 1546 C C . MET A 1 194 ? -4.192 -16.836 -8.643 1.00 98.25 194 MET A C 1
ATOM 1548 O O . MET A 1 194 ? -4.583 -15.670 -8.545 1.00 98.25 194 MET A O 1
ATOM 1552 N N . PRO A 1 195 ? -2.872 -17.122 -8.653 1.00 98.19 195 PRO A N 1
ATOM 1553 C CA . PRO A 1 195 ? -1.837 -16.169 -8.219 1.00 98.19 195 PRO A CA 1
ATOM 1554 C C . PRO A 1 195 ? -1.672 -14.931 -9.093 1.00 98.19 195 PRO A C 1
ATOM 1556 O O . PRO A 1 195 ? -1.098 -13.943 -8.637 1.00 98.19 195 PRO A O 1
ATOM 1559 N N . ASN A 1 196 ? -2.160 -14.978 -10.334 1.00 98.38 196 ASN A N 1
ATOM 1560 C CA . ASN A 1 196 ? -2.064 -13.881 -11.296 1.00 98.38 196 ASN A CA 1
ATOM 1561 C C . ASN A 1 196 ? -3.404 -13.171 -11.537 1.00 98.38 196 ASN A C 1
ATOM 1563 O O . ASN A 1 196 ? -3.443 -12.227 -12.316 1.00 98.38 196 ASN A O 1
ATOM 1567 N N . ALA A 1 197 ? -4.498 -13.598 -10.893 1.00 98.12 197 ALA A N 1
ATOM 1568 C CA . ALA A 1 197 ? -5.838 -13.078 -11.187 1.00 98.12 197 ALA A CA 1
ATOM 1569 C C . ALA A 1 197 ? -6.030 -11.600 -10.812 1.00 98.12 197 ALA A C 1
ATOM 1571 O O . ALA A 1 197 ? -6.866 -10.928 -11.404 1.00 98.12 197 ALA A O 1
ATOM 1572 N N . LEU A 1 198 ? -5.266 -11.105 -9.835 1.00 97.62 198 LEU A N 1
ATOM 1573 C CA . LEU A 1 198 ? -5.302 -9.710 -9.377 1.00 97.62 198 LEU A CA 1
ATOM 1574 C C . LEU A 1 198 ? -4.182 -8.848 -9.989 1.00 97.62 198 LEU A C 1
ATOM 1576 O O . LEU A 1 198 ? -4.047 -7.680 -9.628 1.00 97.62 198 LEU A O 1
ATOM 1580 N N . GLY A 1 199 ? -3.356 -9.427 -10.865 1.00 96.25 199 GLY A N 1
ATOM 1581 C CA . GLY A 1 199 ? -2.256 -8.744 -11.546 1.00 96.25 199 GLY A CA 1
ATOM 1582 C C . GLY A 1 199 ? -2.586 -8.402 -12.998 1.00 96.25 199 GLY A C 1
ATOM 1583 O O . GLY A 1 199 ? -3.648 -8.745 -13.511 1.00 96.25 199 GLY A O 1
ATOM 1584 N N . HIS A 1 200 ? -1.639 -7.754 -13.678 1.00 97.44 200 HIS A N 1
ATOM 1585 C CA . HIS A 1 200 ? -1.748 -7.429 -15.099 1.00 97.44 200 HIS A CA 1
ATOM 1586 C C . HIS A 1 200 ? -0.737 -8.236 -15.921 1.00 97.44 200 HIS A C 1
ATOM 1588 O O . HIS A 1 200 ? 0.455 -8.244 -15.604 1.00 97.44 200 HIS A O 1
ATOM 1594 N N . ALA A 1 201 ? -1.200 -8.898 -16.987 1.00 96.62 201 ALA A N 1
ATOM 1595 C CA . ALA A 1 201 ? -0.378 -9.804 -17.795 1.00 96.62 201 ALA A CA 1
ATOM 1596 C C . ALA A 1 201 ? 0.831 -9.099 -18.432 1.00 96.62 201 ALA A C 1
ATOM 1598 O O . ALA A 1 201 ? 1.931 -9.645 -18.417 1.00 96.62 201 ALA A O 1
ATOM 1599 N N . ASP A 1 202 ? 0.660 -7.857 -18.893 1.00 97.44 202 ASP A N 1
ATOM 1600 C CA . ASP A 1 202 ? 1.742 -7.080 -19.514 1.00 97.44 202 ASP A CA 1
ATOM 1601 C C . ASP A 1 202 ? 2.924 -6.810 -18.575 1.00 97.44 202 ASP A C 1
ATOM 1603 O O . ASP A 1 202 ? 4.013 -6.498 -19.048 1.00 97.44 202 ASP A O 1
ATOM 1607 N N . ASN A 1 203 ? 2.771 -6.965 -17.253 1.00 97.88 203 ASN A N 1
ATOM 1608 C CA . ASN A 1 203 ? 3.915 -6.835 -16.349 1.00 97.88 203 ASN A CA 1
ATOM 1609 C C . ASN A 1 203 ? 4.874 -8.042 -16.386 1.00 97.88 20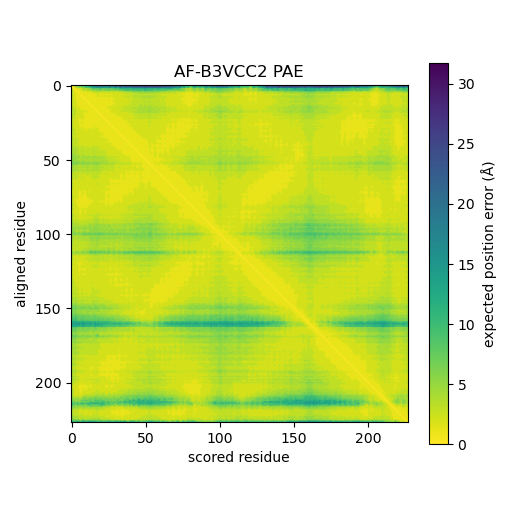3 ASN A C 1
ATOM 1611 O O . ASN A 1 203 ? 5.897 -8.029 -15.708 1.00 97.88 203 ASN A O 1
ATOM 1615 N N . TYR A 1 204 ? 4.558 -9.066 -17.187 1.00 97.75 204 TYR A N 1
ATOM 1616 C CA . TYR A 1 204 ? 5.469 -10.144 -17.585 1.00 97.75 204 TYR A CA 1
ATOM 1617 C C . TYR A 1 204 ? 6.213 -9.860 -18.901 1.00 97.75 204 TYR A C 1
ATOM 1619 O O . TYR A 1 204 ? 6.947 -10.717 -19.385 1.00 97.75 204 TYR A O 1
ATOM 1627 N N . ILE A 1 205 ? 6.033 -8.675 -19.485 1.00 97.44 205 ILE A N 1
ATOM 1628 C CA . ILE A 1 205 ? 6.826 -8.184 -20.612 1.00 97.44 205 ILE A CA 1
ATOM 1629 C C . ILE A 1 205 ? 7.865 -7.219 -20.041 1.00 97.44 205 ILE A C 1
ATOM 1631 O O . ILE A 1 205 ? 7.505 -6.322 -19.277 1.00 97.44 205 ILE A O 1
ATOM 1635 N N . GLU A 1 206 ? 9.136 -7.396 -20.400 1.00 97.19 206 GLU A N 1
ATOM 1636 C CA . GLU A 1 206 ? 10.219 -6.499 -19.982 1.00 97.19 206 GLU A CA 1
ATOM 1637 C C . GLU A 1 206 ? 9.926 -5.046 -20.380 1.00 97.19 206 GLU A C 1
ATOM 1639 O O . GLU A 1 206 ? 9.377 -4.779 -21.454 1.00 97.19 206 GLU A O 1
ATOM 1644 N N . ALA A 1 207 ? 10.274 -4.101 -19.502 1.00 97.00 207 ALA A N 1
ATOM 1645 C CA . ALA A 1 207 ? 10.066 -2.682 -19.756 1.00 97.00 207 ALA A CA 1
ATOM 1646 C C . ALA A 1 207 ? 10.726 -2.243 -21.071 1.00 97.00 207 ALA A C 1
ATOM 1648 O O . ALA A 1 207 ? 11.932 -2.399 -21.261 1.00 97.00 207 ALA A O 1
ATOM 1649 N N . ASN A 1 208 ? 9.938 -1.627 -21.952 1.00 95.75 208 ASN A N 1
ATOM 1650 C CA . ASN A 1 208 ? 10.443 -0.984 -23.154 1.00 95.75 208 ASN A CA 1
ATOM 1651 C C . ASN A 1 208 ? 10.065 0.505 -23.122 1.00 95.75 208 ASN A C 1
ATOM 1653 O O . ASN A 1 208 ? 8.891 0.836 -23.321 1.00 95.75 208 ASN A O 1
ATOM 1657 N N . PRO A 1 209 ? 11.034 1.416 -22.916 1.00 94.31 209 PRO A N 1
ATOM 1658 C CA . PRO A 1 209 ? 10.753 2.846 -22.814 1.00 94.31 209 PRO A CA 1
ATOM 1659 C C . PRO A 1 209 ? 10.231 3.456 -24.122 1.00 94.31 209 PRO A C 1
ATOM 1661 O O . PRO A 1 209 ? 9.644 4.534 -24.097 1.00 94.31 209 PRO A O 1
ATOM 1664 N N . LEU A 1 210 ? 10.420 2.780 -25.260 1.00 95.12 210 LEU A N 1
ATOM 1665 C CA . LEU A 1 210 ? 9.999 3.247 -26.583 1.00 95.12 210 LEU A CA 1
ATOM 1666 C C . LEU A 1 210 ? 8.631 2.699 -27.013 1.00 95.12 210 LEU A C 1
ATOM 1668 O O . LEU A 1 210 ? 8.117 3.105 -28.054 1.00 95.12 210 LEU A O 1
ATOM 1672 N N . VAL A 1 211 ? 8.050 1.765 -26.252 1.00 93.31 211 VAL A N 1
ATOM 1673 C CA . VAL A 1 211 ? 6.782 1.112 -26.597 1.00 93.31 211 VAL A CA 1
ATOM 1674 C C . VAL A 1 211 ? 5.849 1.123 -25.396 1.00 93.31 211 VAL A C 1
ATOM 1676 O O . VAL A 1 211 ? 5.967 0.309 -24.480 1.00 93.31 211 VAL A O 1
ATOM 1679 N N . THR A 1 212 ? 4.894 2.042 -25.444 1.00 88.81 212 THR A N 1
ATOM 1680 C CA . THR A 1 212 ? 3.773 2.154 -24.510 1.00 88.81 212 THR A CA 1
ATOM 1681 C C . THR A 1 212 ? 2.741 1.047 -24.794 1.00 88.81 212 THR A C 1
ATOM 1683 O O . THR A 1 212 ? 2.270 0.948 -25.929 1.00 88.81 212 THR A O 1
ATOM 1686 N N . PRO A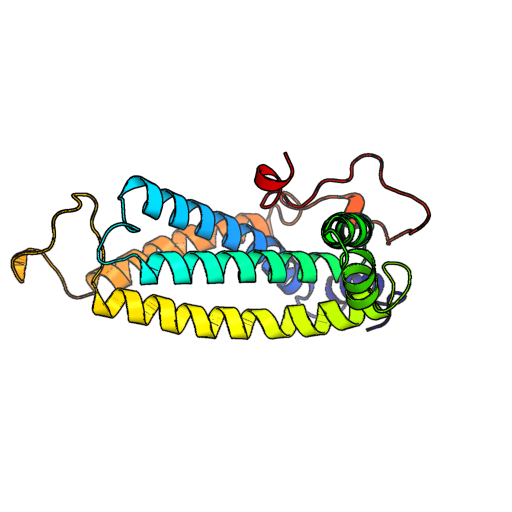 1 213 ? 2.374 0.206 -23.809 1.00 88.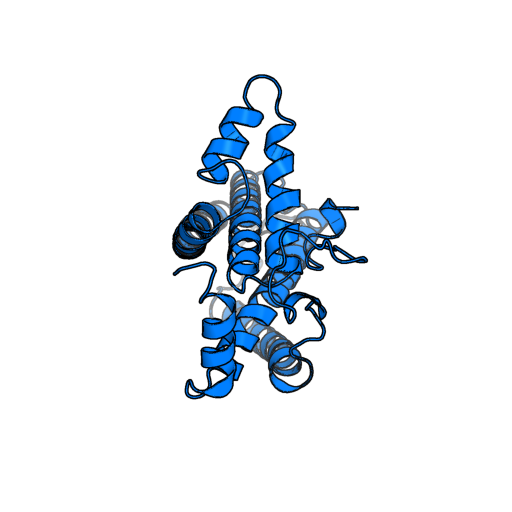06 213 PRO A N 1
ATOM 1687 C CA . PRO A 1 213 ? 1.312 -0.791 -23.960 1.00 88.06 213 PRO A CA 1
ATOM 1688 C C . PRO A 1 213 ? -0.028 -0.156 -24.348 1.00 88.06 213 PRO A C 1
ATOM 1690 O O . PRO A 1 213 ? -0.350 0.943 -23.898 1.00 88.06 213 PRO A O 1
ATOM 1693 N N . SER A 1 214 ? -0.847 -0.859 -25.137 1.00 87.44 214 SER A N 1
ATOM 1694 C CA . SER A 1 214 ? -2.169 -0.366 -25.557 1.00 87.44 214 SER A CA 1
ATOM 1695 C C . SER A 1 214 ? -3.162 -0.212 -24.399 1.00 87.44 214 SER A C 1
ATOM 1697 O O . SER A 1 214 ? -4.094 0.584 -24.502 1.00 87.44 214 SER A O 1
ATOM 1699 N N . HIS A 1 215 ? -2.967 -0.953 -23.304 1.00 84.38 215 HIS A N 1
ATOM 1700 C CA . HIS A 1 215 ? -3.834 -0.948 -22.126 1.00 84.38 215 HIS A CA 1
ATOM 1701 C C . HIS A 1 215 ? -3.025 -0.709 -20.845 1.00 84.38 215 HIS A C 1
ATOM 1703 O O . HIS A 1 215 ? -2.901 -1.590 -20.001 1.00 84.38 215 HIS A O 1
ATOM 1709 N N . ILE A 1 216 ? -2.458 0.491 -20.688 1.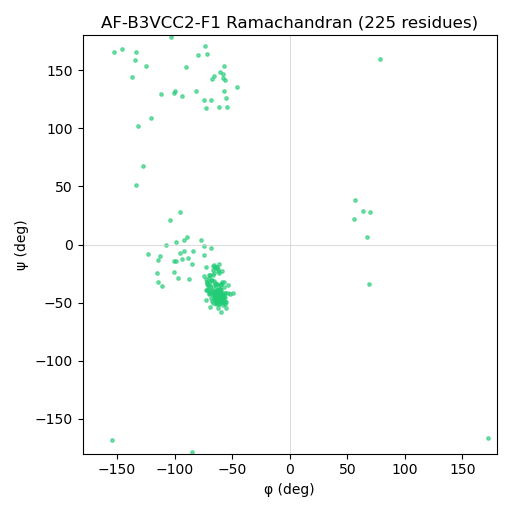00 86.94 216 ILE A N 1
ATOM 1710 C CA . ILE A 1 216 ? -1.876 0.891 -19.399 1.00 86.94 216 ILE A CA 1
ATOM 1711 C C . ILE A 1 216 ? -3.004 1.163 -18.412 1.00 86.94 216 ILE A C 1
ATOM 1713 O O . ILE A 1 216 ? -3.783 2.098 -18.587 1.00 86.94 216 ILE A O 1
ATOM 1717 N N . VAL A 1 217 ? -3.041 0.375 -17.345 1.00 91.31 217 VAL A N 1
ATOM 1718 C CA . VAL A 1 217 ? -3.914 0.580 -16.190 1.00 91.31 217 VAL A CA 1
ATOM 1719 C C . VAL A 1 217 ? -3.112 0.343 -14.911 1.00 91.31 217 VAL A C 1
ATOM 1721 O O . VAL A 1 217 ? -2.232 -0.523 -14.899 1.00 91.31 217 VAL A O 1
ATOM 1724 N N . PRO A 1 218 ? -3.370 1.102 -13.834 1.00 92.88 218 PRO A N 1
ATOM 1725 C CA . PRO A 1 218 ? -2.743 0.823 -12.554 1.00 92.88 218 PRO A CA 1
ATOM 1726 C C . PRO A 1 218 ? -3.376 -0.421 -11.918 1.00 92.88 218 PRO A C 1
ATOM 1728 O O . PRO A 1 218 ? -4.412 -0.927 -12.360 1.00 92.88 218 PRO A O 1
ATOM 1731 N N . GLU A 1 219 ? -2.772 -0.908 -10.841 1.00 96.75 219 GLU A N 1
ATOM 1732 C CA . GLU A 1 219 ? -3.334 -1.997 -10.055 1.00 96.75 219 GLU A CA 1
ATOM 1733 C C . GLU A 1 219 ? -4.734 -1.650 -9.539 1.00 96.75 219 GLU A C 1
ATOM 1735 O O . GLU A 1 219 ? -5.089 -0.487 -9.330 1.00 96.75 219 GLU A O 1
ATOM 1740 N N . TRP A 1 220 ? -5.547 -2.683 -9.307 1.00 98.06 220 TRP A N 1
ATOM 1741 C CA . TRP A 1 220 ? -6.974 -2.522 -9.024 1.00 98.06 220 TRP A CA 1
ATOM 1742 C C . TRP A 1 220 ? -7.257 -1.618 -7.810 1.00 98.06 220 TRP A C 1
ATOM 1744 O O . TRP A 1 220 ? -8.247 -0.888 -7.800 1.00 98.06 220 TRP A O 1
ATOM 1754 N N . TYR A 1 221 ? -6.366 -1.618 -6.814 1.00 98.06 221 TYR A N 1
ATOM 1755 C CA . TYR A 1 221 ? -6.442 -0.771 -5.621 1.00 98.06 221 TYR A CA 1
ATOM 1756 C C . TYR A 1 221 ? -6.029 0.693 -5.871 1.00 98.06 221 TYR A C 1
ATOM 1758 O O . TYR A 1 221 ? -5.971 1.497 -4.950 1.00 98.06 221 TYR A O 1
ATOM 1766 N N . PHE A 1 222 ? -5.729 1.088 -7.103 1.00 97.75 222 PHE A N 1
ATOM 1767 C CA . PHE A 1 222 ? -5.571 2.492 -7.487 1.00 97.75 222 PHE A CA 1
ATOM 1768 C C . PHE A 1 222 ? -6.637 2.955 -8.480 1.00 97.75 222 PHE A C 1
ATOM 1770 O O . PHE A 1 222 ? -6.826 4.161 -8.627 1.00 97.75 222 PHE A O 1
ATOM 1777 N N . LEU A 1 223 ? -7.396 2.035 -9.088 1.00 96.94 223 LEU A N 1
ATOM 1778 C CA . LEU A 1 223 ? -8.438 2.366 -10.066 1.00 96.94 223 LEU A CA 1
ATOM 1779 C C . LEU A 1 223 ? -9.448 3.421 -9.579 1.00 96.94 223 LEU A C 1
ATOM 1781 O O . LEU A 1 223 ? -9.725 4.329 -10.358 1.00 96.94 223 LEU A O 1
ATOM 1785 N N . PRO A 1 224 ? -9.954 3.402 -8.326 1.00 96.75 224 PRO A N 1
ATOM 1786 C CA . PRO A 1 224 ? -10.901 4.425 -7.874 1.00 96.75 224 PRO A CA 1
ATOM 1787 C C . PRO A 1 224 ? -10.345 5.856 -7.868 1.00 96.75 224 PRO A C 1
ATOM 1789 O O . PRO A 1 224 ? -11.125 6.799 -7.884 1.00 96.75 224 PRO A O 1
ATOM 1792 N N . PHE A 1 225 ? -9.020 6.021 -7.806 1.00 94.06 225 PHE A N 1
ATOM 1793 C CA . PHE A 1 225 ? -8.349 7.329 -7.816 1.00 94.06 225 PHE A CA 1
ATOM 1794 C C . PHE A 1 225 ? -7.815 7.709 -9.199 1.00 94.06 225 PHE A C 1
ATOM 1796 O O . PHE A 1 225 ? -7.429 8.854 -9.409 1.00 94.06 225 PHE A O 1
ATOM 1803 N N . TYR A 1 226 ? -7.748 6.736 -10.107 1.00 91.19 226 TYR A N 1
ATOM 1804 C CA . TYR A 1 226 ? -7.353 6.929 -11.497 1.00 91.19 226 TYR A CA 1
ATOM 1805 C C . TYR A 1 226 ? -8.540 7.301 -12.402 1.00 91.19 226 TYR A C 1
ATOM 1807 O O . TYR A 1 226 ? -8.328 7.972 -13.409 1.00 91.19 226 TYR A O 1
ATOM 1815 N N . ALA A 1 227 ? -9.749 6.836 -12.057 1.00 80.31 227 ALA A N 1
ATOM 1816 C CA . ALA A 1 227 ? -10.982 6.995 -12.834 1.00 80.31 227 ALA A CA 1
ATOM 1817 C C . ALA A 1 227 ? -11.478 8.444 -12.975 1.00 80.31 227 ALA A C 1
ATOM 1819 O O . ALA A 1 227 ? -11.257 9.257 -12.048 1.00 80.31 227 ALA A O 1
#

pLDDT: mean 96.65, std 3.97, range [56.09, 98.88]

Nearest PDB structures (foldseek):
  7tce-assembly1_E  TM=9.867E-01  e=1.384E-21  Cereibacter sphaeroides
  8bq5-assembly1_BC  TM=9.911E-01  e=5.103E-21  Arabidopsis thaliana
  1ezv-assembly1_C-1  TM=9.895E-01  e=1.106E-20  Saccharomyces cerevisiae
  3cxh-assembly1_C  TM=9.893E-01  e=1.708E-20  unclassified
  8ab8-assembly1_C  TM=9.883E-01  e=8.415E-20  Yarrowia lipolytica

Mean predicted aligned error: 3.23 Å